Protein AF-A0A952RMG2-F1 (afdb_monomer)

Radius of gyration: 24.86 Å; Cα contacts (8 Å, |Δi|>4): 390; chains: 1; bounding box: 51×60×64 Å

Structure (mmCIF, N/CA/C/O backbone):
data_AF-A0A952RMG2-F1
#
_entry.id   AF-A0A952RMG2-F1
#
loop_
_atom_site.group_PDB
_atom_site.id
_atom_site.type_symbol
_atom_site.label_atom_id
_atom_site.label_alt_id
_atom_site.label_comp_id
_atom_site.label_asym_id
_atom_site.label_entity_id
_atom_site.label_seq_id
_atom_site.pdbx_PDB_ins_code
_atom_site.Cartn_x
_atom_site.Cartn_y
_atom_site.Cartn_z
_atom_site.occupancy
_atom_site.B_iso_or_equiv
_atom_site.auth_seq_id
_atom_site.auth_comp_id
_atom_site.auth_asym_id
_atom_site.auth_atom_id
_atom_site.pdbx_PDB_model_num
ATOM 1 N N . MET A 1 1 ? -24.115 -33.528 15.396 1.00 38.62 1 MET A N 1
ATOM 2 C CA . MET A 1 1 ? -24.031 -33.743 13.936 1.00 38.62 1 MET A CA 1
ATOM 3 C C . MET A 1 1 ? -22.598 -33.478 13.525 1.00 38.62 1 MET A C 1
ATOM 5 O O . MET A 1 1 ? -22.148 -32.348 13.625 1.00 38.62 1 MET A O 1
ATOM 9 N N . VAL A 1 2 ? -21.870 -34.544 13.205 1.00 31.61 2 VAL A N 1
ATOM 10 C CA . VAL A 1 2 ? -20.440 -34.535 12.877 1.00 31.61 2 VAL A CA 1
ATOM 11 C C . VAL A 1 2 ? -20.322 -34.326 11.370 1.00 31.61 2 VAL A C 1
ATOM 13 O O . VAL A 1 2 ? -20.846 -35.148 10.624 1.00 31.61 2 VAL A O 1
ATOM 16 N N . TYR A 1 3 ? -19.668 -33.253 10.919 1.00 33.47 3 TYR A N 1
ATOM 17 C CA . TYR A 1 3 ? -19.242 -33.137 9.523 1.00 33.47 3 TYR A CA 1
ATOM 18 C C . TYR A 1 3 ? -17.722 -33.184 9.452 1.00 33.47 3 TYR A C 1
ATOM 20 O O . TYR A 1 3 ? -17.017 -32.391 10.071 1.00 33.47 3 TYR A O 1
ATOM 28 N N . ALA A 1 4 ? -17.268 -34.212 8.743 1.00 33.72 4 ALA A N 1
ATOM 29 C CA . ALA A 1 4 ? -15.892 -34.617 8.580 1.00 33.72 4 ALA A CA 1
ATOM 30 C C . ALA A 1 4 ? -15.097 -33.613 7.737 1.00 33.72 4 ALA A C 1
ATOM 32 O O . ALA A 1 4 ? -15.548 -33.133 6.699 1.00 33.72 4 ALA A O 1
ATOM 33 N N . SER A 1 5 ? -13.884 -33.359 8.216 1.00 33.25 5 SER A N 1
ATOM 34 C CA . SER A 1 5 ? -12.805 -32.653 7.542 1.00 33.25 5 SER A CA 1
ATOM 35 C C . SER A 1 5 ? -12.274 -33.502 6.380 1.00 33.25 5 SER A C 1
ATOM 37 O O . SER A 1 5 ? -11.942 -34.671 6.578 1.00 33.25 5 SER A O 1
ATOM 39 N N . LEU A 1 6 ? -12.187 -32.934 5.175 1.00 34.34 6 LEU A N 1
ATOM 40 C CA . LEU A 1 6 ? -11.520 -33.546 4.022 1.00 34.34 6 LEU A CA 1
ATOM 41 C C . LEU A 1 6 ? -10.435 -32.596 3.513 1.00 34.34 6 LEU A C 1
ATOM 43 O O . LEU A 1 6 ? -10.676 -31.692 2.715 1.00 34.34 6 LEU A O 1
ATOM 47 N N . SER A 1 7 ? -9.225 -32.826 4.018 1.00 32.94 7 SER A N 1
ATOM 48 C CA . SER A 1 7 ? -7.974 -32.250 3.538 1.00 32.94 7 SER A CA 1
ATOM 49 C C . SER A 1 7 ? -7.588 -32.886 2.200 1.00 32.94 7 SER A C 1
ATOM 51 O O . SER A 1 7 ? -7.285 -34.076 2.146 1.00 32.94 7 SER A O 1
ATOM 53 N N . PHE A 1 8 ? -7.544 -32.100 1.125 1.00 34.47 8 PHE A N 1
ATOM 54 C CA . PHE A 1 8 ? -6.893 -32.495 -0.127 1.00 34.47 8 PHE A CA 1
ATOM 55 C C . PHE A 1 8 ? -5.436 -32.018 -0.110 1.00 34.47 8 PHE A C 1
ATOM 57 O O . PHE A 1 8 ? -5.130 -30.878 -0.451 1.00 34.47 8 PHE A O 1
ATOM 64 N N . ALA A 1 9 ? -4.532 -32.907 0.302 1.00 35.16 9 ALA A N 1
ATOM 65 C CA . ALA A 1 9 ? -3.105 -32.778 0.042 1.00 35.16 9 ALA A CA 1
ATOM 66 C C . ALA A 1 9 ? -2.813 -33.374 -1.344 1.00 35.16 9 ALA A C 1
ATOM 68 O O . ALA A 1 9 ? -2.895 -34.587 -1.537 1.00 35.16 9 ALA A O 1
ATOM 69 N N . ALA A 1 10 ? -2.495 -32.527 -2.323 1.00 36.22 10 ALA A N 1
ATOM 70 C CA . ALA A 1 10 ? -2.000 -32.976 -3.619 1.00 36.22 10 ALA A CA 1
ATOM 71 C C . ALA A 1 10 ? -0.512 -33.335 -3.490 1.00 36.22 10 ALA A C 1
ATOM 73 O O . ALA A 1 10 ? 0.363 -32.472 -3.438 1.00 36.22 10 ALA A O 1
ATOM 74 N N . LEU A 1 11 ? -0.252 -34.638 -3.403 1.00 32.69 11 LEU A N 1
ATOM 75 C CA . LEU A 1 11 ? 1.065 -35.257 -3.464 1.00 32.69 11 LEU A CA 1
ATOM 76 C C . LEU A 1 11 ? 1.594 -35.154 -4.908 1.00 32.69 11 LEU A C 1
ATOM 78 O O . LEU A 1 11 ? 1.119 -35.858 -5.798 1.00 32.69 11 LEU A O 1
ATOM 82 N N . VAL A 1 12 ? 2.569 -34.278 -5.159 1.00 37.19 12 VAL A N 1
ATOM 83 C CA . VAL A 1 12 ? 3.312 -34.262 -6.430 1.00 37.19 12 VAL A CA 1
ATOM 84 C C . VAL A 1 12 ? 4.351 -35.378 -6.377 1.00 37.19 12 VAL A C 1
ATOM 86 O O . VAL A 1 12 ? 5.365 -35.279 -5.687 1.00 37.19 12 VAL A O 1
ATOM 89 N N . VAL A 1 13 ? 4.071 -36.467 -7.089 1.00 39.59 13 VAL A N 1
ATOM 90 C CA . VAL A 1 13 ? 4.998 -37.583 -7.285 1.00 39.59 13 VAL A CA 1
ATOM 91 C C . VAL A 1 13 ? 6.086 -37.146 -8.268 1.00 39.59 13 VAL A C 1
ATOM 93 O O . VAL A 1 13 ? 5.829 -36.932 -9.450 1.00 39.59 13 VAL A O 1
ATOM 96 N N . LEU A 1 14 ? 7.314 -37.024 -7.766 1.00 37.50 14 LEU A N 1
ATOM 97 C CA . LEU A 1 14 ? 8.523 -36.869 -8.568 1.00 37.50 14 LEU A CA 1
ATOM 98 C C . LEU A 1 14 ? 8.906 -38.244 -9.146 1.00 37.50 14 LEU A C 1
ATOM 100 O O . LEU A 1 14 ?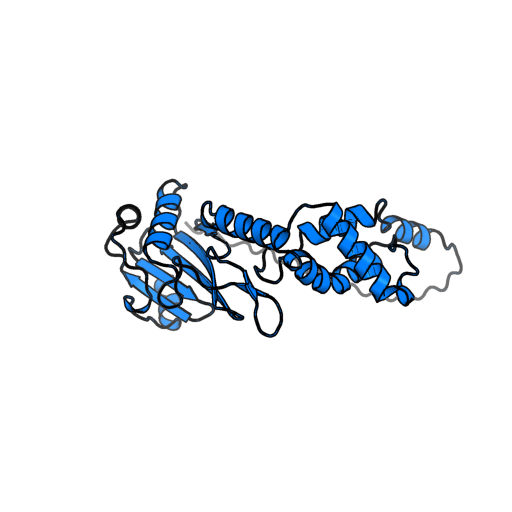 9.530 -39.060 -8.470 1.00 37.50 14 LEU A O 1
ATOM 104 N N . THR A 1 15 ? 8.539 -38.528 -10.394 1.00 43.19 15 THR A N 1
ATOM 105 C CA . THR A 1 15 ? 9.131 -39.645 -11.144 1.00 43.19 15 THR A CA 1
ATOM 106 C C . THR A 1 15 ? 10.374 -39.165 -11.883 1.00 43.19 15 THR A C 1
ATOM 108 O O . THR A 1 15 ? 10.284 -38.556 -12.947 1.00 43.19 15 THR A O 1
ATOM 111 N N . CYS A 1 16 ? 11.546 -39.474 -11.328 1.00 37.56 16 CYS A N 1
ATOM 112 C CA . CYS A 1 16 ? 12.804 -39.489 -12.067 1.00 37.56 16 CYS A CA 1
ATOM 113 C C . CYS A 1 16 ? 12.831 -40.732 -12.965 1.00 37.56 16 CYS A C 1
ATOM 115 O O . CYS A 1 16 ? 12.978 -41.846 -12.468 1.00 37.56 16 CYS A O 1
ATOM 117 N N . ALA A 1 17 ? 12.730 -40.550 -14.280 1.00 42.56 17 ALA A N 1
ATOM 118 C CA . ALA A 1 17 ? 13.085 -41.579 -15.249 1.00 42.56 17 ALA A CA 1
ATOM 119 C C . ALA A 1 17 ? 14.317 -41.113 -16.029 1.00 42.56 17 ALA A C 1
ATOM 121 O O . ALA A 1 17 ? 14.232 -40.344 -16.985 1.00 42.56 17 ALA A O 1
ATOM 122 N N . ALA A 1 18 ? 15.480 -41.582 -15.578 1.00 46.62 18 ALA A N 1
ATOM 123 C CA . ALA A 1 18 ? 16.708 -41.562 -16.350 1.00 46.62 18 ALA A CA 1
ATOM 124 C C . ALA A 1 18 ? 16.559 -42.544 -17.521 1.00 46.62 18 ALA A C 1
ATOM 126 O O . ALA A 1 18 ? 16.498 -43.756 -17.329 1.00 46.62 18 ALA A O 1
ATOM 127 N N . GLY A 1 19 ? 16.491 -42.007 -18.736 1.00 36.16 19 GLY A N 1
ATOM 128 C CA . GLY A 1 19 ? 16.504 -42.767 -19.978 1.00 36.16 19 GLY A CA 1
ATOM 129 C C . GLY A 1 19 ? 17.516 -42.165 -20.939 1.00 36.16 19 GLY A C 1
ATOM 130 O O . GLY A 1 19 ? 17.174 -41.313 -21.752 1.00 36.16 19 GLY A O 1
ATOM 131 N N . CYS A 1 20 ? 18.770 -42.611 -20.852 1.00 43.06 20 CYS A N 1
ATOM 132 C CA . CYS A 1 20 ? 19.758 -42.394 -21.902 1.00 43.06 20 CYS A CA 1
ATOM 133 C C . CYS A 1 20 ? 19.286 -43.086 -23.188 1.00 43.06 20 CYS A C 1
ATOM 135 O O . CYS A 1 20 ? 19.360 -44.309 -23.304 1.00 43.06 20 CYS A O 1
ATOM 137 N N . ARG A 1 21 ? 18.858 -42.310 -24.186 1.00 38.97 21 ARG A N 1
ATOM 138 C CA . ARG A 1 21 ? 18.838 -42.755 -25.583 1.00 38.97 21 ARG A CA 1
ATOM 139 C C . ARG A 1 21 ? 19.455 -41.679 -26.465 1.00 38.97 21 ARG A C 1
ATOM 141 O O . ARG A 1 21 ? 18.839 -40.671 -26.785 1.00 38.97 21 ARG A O 1
ATOM 148 N N . SER A 1 22 ? 20.709 -41.932 -26.833 1.00 45.31 22 SER A N 1
ATOM 149 C CA . SER A 1 22 ? 21.403 -41.270 -27.931 1.00 45.31 22 SER A CA 1
ATOM 150 C C . SER A 1 22 ? 20.655 -41.584 -29.227 1.00 45.31 22 SER A C 1
ATOM 152 O O . SER A 1 22 ? 20.731 -42.694 -29.749 1.00 45.31 22 SER A O 1
ATOM 154 N N . GLY A 1 23 ? 19.879 -40.613 -29.698 1.00 39.50 23 GLY A N 1
ATOM 155 C CA . GLY A 1 23 ? 19.217 -40.623 -30.992 1.00 39.50 23 GLY A CA 1
ATOM 156 C C . GLY A 1 23 ? 19.397 -39.254 -31.627 1.00 39.50 23 GLY A C 1
ATOM 157 O O . GLY A 1 23 ? 18.683 -38.315 -31.294 1.00 39.50 23 GLY A O 1
ATOM 158 N N . LYS A 1 24 ? 20.379 -39.133 -32.524 1.00 50.19 24 LYS A N 1
ATOM 159 C CA . LYS A 1 24 ? 20.483 -38.021 -33.473 1.00 50.19 24 LYS A CA 1
ATOM 160 C C . LYS A 1 24 ? 19.226 -38.036 -34.344 1.00 50.19 24 LYS A C 1
ATOM 162 O O . LYS A 1 24 ? 19.203 -38.782 -35.310 1.00 50.19 24 LYS A O 1
ATOM 167 N N . ASN A 1 25 ? 18.202 -37.268 -33.986 1.00 42.31 25 ASN A N 1
ATOM 168 C CA . ASN A 1 25 ? 17.082 -36.921 -34.857 1.00 42.31 25 ASN A CA 1
ATOM 169 C C . ASN A 1 25 ? 16.424 -35.629 -34.352 1.00 42.31 25 ASN A C 1
ATOM 171 O O . ASN A 1 25 ? 15.938 -35.580 -33.230 1.00 42.31 25 ASN A O 1
ATOM 175 N N . GLY A 1 26 ? 16.392 -34.614 -35.217 1.00 44.28 26 GLY A N 1
ATOM 176 C CA . GLY A 1 26 ? 15.300 -33.639 -35.274 1.00 44.28 26 GLY A CA 1
ATOM 177 C C . GLY A 1 26 ? 15.271 -32.543 -34.213 1.00 44.28 26 GLY A C 1
ATOM 178 O O . GLY A 1 26 ? 14.497 -32.598 -33.267 1.00 44.28 26 GLY A O 1
ATOM 179 N N . SER A 1 27 ? 16.019 -31.472 -34.462 1.00 49.78 27 SER A N 1
ATOM 180 C CA . SER A 1 27 ? 15.963 -30.159 -33.810 1.00 49.78 27 SER A CA 1
ATOM 181 C C . SER A 1 27 ? 14.651 -29.381 -34.061 1.00 49.78 27 SER A C 1
ATOM 183 O O . SER A 1 27 ? 14.702 -28.191 -34.356 1.00 49.78 27 SER A O 1
ATOM 185 N N . ALA A 1 28 ? 13.487 -30.035 -34.009 1.00 52.12 28 ALA A N 1
ATOM 186 C CA . ALA A 1 28 ? 12.188 -29.406 -34.282 1.00 52.12 28 ALA A CA 1
ATOM 187 C C . ALA A 1 28 ? 11.359 -29.181 -33.005 1.00 52.12 28 ALA A C 1
ATOM 189 O O . ALA A 1 28 ? 10.794 -28.106 -32.835 1.00 52.12 28 ALA A O 1
ATOM 190 N N . ASP A 1 29 ? 11.357 -30.128 -32.059 1.00 46.56 29 ASP A N 1
ATOM 191 C CA . ASP A 1 29 ? 10.544 -30.009 -30.835 1.00 46.56 29 ASP A CA 1
ATOM 192 C C . ASP A 1 29 ? 11.115 -29.012 -29.817 1.00 46.56 29 ASP A C 1
ATOM 194 O O . ASP A 1 29 ? 10.356 -28.314 -29.144 1.00 46.56 29 ASP A O 1
ATOM 198 N N . ALA A 1 30 ? 12.445 -28.880 -29.741 1.00 52.41 30 ALA A N 1
ATOM 199 C CA . ALA A 1 30 ? 13.103 -27.856 -28.920 1.00 52.41 30 ALA A CA 1
ATOM 200 C C . ALA A 1 30 ? 12.933 -26.440 -29.504 1.00 52.41 30 ALA A C 1
ATOM 202 O O . ALA A 1 30 ? 12.842 -25.472 -28.754 1.00 52.41 30 ALA A O 1
ATOM 203 N N . ASP A 1 31 ? 12.850 -26.319 -30.834 1.00 47.44 31 ASP A N 1
ATOM 204 C CA . ASP A 1 31 ? 12.636 -25.038 -31.524 1.00 47.44 31 ASP A CA 1
ATOM 205 C C . ASP A 1 31 ? 11.157 -24.606 -31.444 1.00 47.44 31 ASP A C 1
ATOM 207 O O . ASP A 1 31 ? 10.848 -23.425 -31.299 1.00 47.44 31 ASP A O 1
ATOM 211 N N . ALA A 1 32 ? 10.224 -25.567 -31.436 1.00 52.47 32 ALA A N 1
ATOM 212 C CA . ALA A 1 32 ? 8.797 -25.315 -31.227 1.00 52.47 32 ALA A CA 1
ATOM 213 C C . ALA A 1 32 ? 8.462 -24.908 -29.779 1.00 52.47 32 ALA A C 1
ATOM 215 O O . ALA A 1 32 ? 7.635 -24.021 -29.573 1.00 52.47 32 ALA A O 1
ATOM 216 N N . THR A 1 33 ? 9.124 -25.498 -28.775 1.00 52.19 33 THR A N 1
ATOM 217 C CA . THR A 1 33 ? 8.979 -25.066 -27.369 1.00 52.19 33 THR A CA 1
ATOM 218 C C . THR A 1 33 ? 9.678 -23.735 -27.093 1.00 52.19 33 THR A C 1
ATOM 220 O O . THR A 1 33 ? 9.126 -22.918 -26.364 1.00 52.19 33 THR A O 1
ATOM 223 N N . ALA A 1 34 ? 10.826 -23.457 -27.722 1.00 53.09 34 ALA A N 1
ATOM 224 C CA . ALA A 1 34 ? 11.491 -22.157 -27.609 1.00 53.09 34 ALA A CA 1
ATOM 225 C C . ALA A 1 34 ? 10.636 -21.001 -28.165 1.00 53.09 34 ALA A C 1
ATOM 227 O O . ALA A 1 34 ? 10.616 -19.925 -27.572 1.00 53.09 34 ALA A O 1
ATOM 228 N N . ARG A 1 35 ? 9.879 -21.232 -29.249 1.00 55.25 35 ARG A N 1
ATOM 229 C CA . ARG A 1 35 ? 8.926 -20.250 -29.804 1.00 55.25 35 ARG A CA 1
ATOM 230 C C . ARG A 1 35 ? 7.655 -20.078 -28.971 1.00 55.25 35 ARG A C 1
ATOM 232 O O . ARG A 1 35 ? 7.038 -19.021 -29.029 1.00 55.25 35 ARG A O 1
ATOM 239 N N . ALA A 1 36 ? 7.255 -21.087 -28.193 1.00 60.84 36 ALA A N 1
ATOM 240 C CA . ALA A 1 36 ? 6.072 -21.001 -27.331 1.00 60.84 36 ALA A CA 1
ATOM 241 C C . ALA A 1 36 ? 6.257 -20.027 -26.149 1.00 60.84 36 ALA A C 1
ATOM 243 O O . ALA A 1 36 ? 5.271 -19.507 -25.629 1.00 60.84 36 ALA A O 1
ATOM 244 N N . ASP A 1 37 ? 7.507 -19.746 -25.767 1.00 79.62 37 ASP A N 1
ATOM 245 C CA . ASP A 1 37 ? 7.867 -18.821 -24.686 1.00 79.62 37 ASP A CA 1
ATOM 246 C C . ASP A 1 37 ? 8.307 -17.428 -25.189 1.00 79.62 37 ASP A C 1
ATOM 248 O O . ASP A 1 37 ? 8.810 -16.608 -24.408 1.00 79.62 37 ASP A O 1
ATOM 252 N N . GLU A 1 38 ? 8.125 -17.132 -26.482 1.00 86.56 38 GLU A N 1
ATOM 253 C CA . GLU A 1 38 ? 8.382 -15.801 -27.033 1.00 86.56 38 GLU A CA 1
ATOM 254 C C . GLU A 1 38 ? 7.225 -14.841 -26.757 1.00 86.56 38 GLU A C 1
ATOM 256 O O . GLU A 1 38 ? 6.048 -15.115 -26.995 1.00 86.56 38 GLU A O 1
ATOM 261 N N . VAL A 1 39 ? 7.580 -13.659 -26.270 1.00 90.88 39 VAL A N 1
ATOM 262 C CA . VAL A 1 39 ? 6.642 -12.576 -26.015 1.00 90.88 39 VAL A CA 1
ATOM 263 C C . VAL A 1 39 ? 6.546 -11.707 -27.266 1.00 90.88 39 VAL A C 1
ATOM 265 O O . VAL A 1 39 ? 7.528 -11.089 -27.673 1.00 90.88 39 VAL A O 1
ATOM 268 N N . ALA A 1 40 ? 5.347 -11.630 -27.849 1.00 90.06 40 ALA A N 1
ATOM 269 C CA . ALA A 1 40 ? 5.094 -10.879 -29.083 1.00 90.06 40 ALA A CA 1
ATOM 270 C C . ALA A 1 40 ? 5.381 -9.370 -28.954 1.00 90.06 40 ALA A C 1
ATOM 272 O O . ALA A 1 40 ? 5.889 -8.759 -29.890 1.00 90.06 40 ALA A O 1
ATOM 273 N N . ASP A 1 41 ? 5.085 -8.780 -27.791 1.00 94.56 41 ASP A N 1
ATOM 274 C CA . ASP A 1 41 ? 5.447 -7.399 -27.454 1.00 94.56 41 ASP A CA 1
ATOM 275 C C . ASP A 1 41 ? 6.212 -7.359 -26.118 1.00 94.56 41 ASP A C 1
ATOM 277 O O . ASP A 1 41 ? 5.610 -7.240 -25.041 1.00 94.56 41 ASP A O 1
ATOM 281 N N . PRO A 1 42 ? 7.553 -7.466 -26.168 1.00 93.56 42 PRO A N 1
ATOM 282 C CA . PRO A 1 42 ? 8.400 -7.425 -24.982 1.00 93.56 42 PRO A CA 1
ATOM 283 C C . PRO A 1 42 ? 8.224 -6.150 -24.155 1.00 93.56 42 PRO A C 1
ATOM 285 O O . PRO A 1 42 ? 8.317 -6.182 -22.928 1.00 93.56 42 PRO A O 1
ATOM 288 N N . ARG A 1 43 ? 7.955 -5.012 -24.804 1.00 94.12 43 ARG A N 1
ATOM 289 C CA . ARG A 1 43 ? 7.844 -3.723 -24.118 1.00 94.12 43 ARG A CA 1
ATOM 290 C C . ARG A 1 43 ? 6.520 -3.624 -23.374 1.00 94.12 43 ARG A C 1
ATOM 292 O O . ARG A 1 43 ? 6.528 -3.277 -22.194 1.00 94.12 43 ARG A O 1
ATOM 299 N N . ALA A 1 44 ? 5.404 -3.980 -24.011 1.00 95.06 44 ALA A N 1
ATOM 300 C CA . ALA A 1 44 ? 4.110 -4.043 -23.333 1.00 95.06 44 ALA A CA 1
ATOM 301 C C . ALA A 1 44 ? 4.128 -5.036 -22.160 1.00 95.06 44 ALA A C 1
ATOM 303 O O . ALA A 1 44 ? 3.598 -4.725 -21.092 1.00 95.06 44 ALA A O 1
ATOM 304 N N . TYR A 1 45 ? 4.805 -6.179 -22.316 1.00 94.69 45 TYR A N 1
ATOM 305 C CA . TYR A 1 45 ? 4.986 -7.148 -21.234 1.00 94.69 45 TYR A CA 1
ATOM 306 C C . TYR A 1 45 ? 5.725 -6.546 -20.032 1.00 94.69 45 TYR A C 1
ATOM 308 O O . TYR A 1 45 ? 5.262 -6.664 -18.898 1.00 94.69 45 TYR A O 1
ATOM 316 N N . VAL A 1 46 ? 6.832 -5.833 -20.267 1.00 93.44 46 VAL A N 1
ATOM 317 C CA . VAL A 1 46 ? 7.582 -5.166 -19.191 1.00 93.44 46 VAL A CA 1
ATOM 318 C C . VAL A 1 46 ? 6.760 -4.059 -18.525 1.00 93.44 46 VAL A C 1
ATOM 320 O O . VAL A 1 46 ? 6.767 -3.962 -17.297 1.00 93.44 46 VAL A O 1
ATOM 323 N N . ARG A 1 47 ? 6.012 -3.254 -19.295 1.00 93.75 47 ARG A N 1
ATOM 324 C CA . ARG A 1 47 ? 5.116 -2.224 -18.736 1.00 93.75 47 ARG A CA 1
ATOM 325 C C . ARG A 1 47 ? 4.080 -2.846 -17.799 1.00 93.75 47 ARG A C 1
ATOM 327 O O . ARG A 1 47 ? 3.963 -2.421 -16.652 1.00 93.75 47 ARG A O 1
ATOM 334 N N . ALA A 1 48 ? 3.386 -3.889 -18.257 1.00 93.38 48 ALA A N 1
ATOM 335 C CA . ALA A 1 48 ? 2.403 -4.605 -17.449 1.00 93.38 48 ALA A CA 1
ATOM 336 C C . ALA A 1 48 ? 3.033 -5.192 -16.176 1.00 93.38 48 ALA A C 1
ATOM 338 O O . ALA A 1 48 ? 2.460 -5.087 -15.090 1.00 93.38 48 ALA A O 1
ATOM 339 N N . ALA A 1 49 ? 4.243 -5.745 -16.285 1.00 91.69 49 ALA A N 1
ATOM 340 C CA . ALA A 1 49 ? 4.962 -6.292 -15.144 1.00 91.69 49 ALA A CA 1
ATOM 341 C C . ALA A 1 49 ? 5.332 -5.224 -14.100 1.00 91.69 49 ALA A C 1
ATOM 343 O O . ALA A 1 49 ? 5.236 -5.496 -12.903 1.00 91.69 49 ALA A O 1
ATOM 344 N N . TYR A 1 50 ? 5.713 -4.009 -14.512 1.00 89.81 50 TYR A N 1
ATOM 345 C CA . TYR A 1 50 ? 5.953 -2.916 -13.564 1.00 89.81 50 TYR A CA 1
ATOM 346 C C . TYR A 1 50 ? 4.685 -2.492 -12.833 1.00 89.81 50 TYR A C 1
ATOM 348 O O . TYR A 1 50 ? 4.734 -2.314 -11.618 1.00 89.81 50 TYR A O 1
ATOM 356 N N . LEU A 1 51 ? 3.553 -2.395 -13.533 1.00 90.50 51 LEU A N 1
ATOM 357 C CA . LEU A 1 51 ? 2.279 -2.017 -12.917 1.00 90.50 51 LEU A CA 1
ATOM 358 C C . LEU A 1 51 ? 1.782 -3.046 -11.904 1.00 90.50 51 LEU A C 1
ATOM 360 O O . LEU A 1 51 ? 1.156 -2.669 -10.920 1.00 90.50 51 LEU A O 1
ATOM 364 N N . GLN A 1 52 ? 2.099 -4.325 -12.097 1.00 90.06 52 GLN A N 1
ATOM 365 C CA . GLN A 1 52 ? 1.765 -5.392 -11.152 1.00 90.06 52 GLN A CA 1
ATOM 366 C C . GLN A 1 52 ? 2.783 -5.535 -10.016 1.00 90.06 52 GLN A C 1
ATOM 368 O O . GLN A 1 52 ? 2.528 -6.237 -9.035 1.00 90.06 52 GLN A O 1
ATOM 373 N N . HIS A 1 53 ? 3.949 -4.901 -10.129 1.00 85.94 53 HIS A N 1
ATOM 374 C CA . HIS A 1 53 ? 4.994 -5.066 -9.139 1.00 85.94 53 HIS A CA 1
ATOM 375 C C . HIS A 1 53 ? 4.674 -4.282 -7.861 1.00 85.94 53 HIS A C 1
ATOM 377 O O . HIS A 1 53 ? 4.376 -3.091 -7.939 1.00 85.94 53 HIS A O 1
ATOM 383 N N . PRO A 1 54 ? 4.819 -4.875 -6.665 1.00 85.75 54 PRO A N 1
ATOM 384 C CA . PRO A 1 54 ? 4.691 -4.132 -5.421 1.00 85.75 54 PRO A CA 1
ATOM 385 C C . PRO A 1 54 ? 5.619 -2.913 -5.384 1.00 85.75 54 PRO A C 1
ATOM 387 O O . PRO A 1 54 ? 6.836 -3.047 -5.553 1.00 85.75 54 PRO A O 1
ATOM 390 N N . ALA A 1 55 ? 5.068 -1.726 -5.132 1.00 82.31 55 ALA A N 1
ATOM 391 C CA . ALA A 1 55 ? 5.870 -0.530 -4.935 1.00 82.31 55 ALA A CA 1
ATOM 392 C C . ALA A 1 55 ? 6.804 -0.767 -3.733 1.00 82.31 55 ALA A C 1
ATOM 394 O O . ALA A 1 55 ? 6.316 -1.102 -2.646 1.00 82.31 55 ALA A O 1
ATOM 395 N N . PRO A 1 56 ? 8.135 -0.607 -3.865 1.00 75.06 56 PRO A N 1
ATOM 396 C CA . PRO A 1 56 ? 9.063 -0.987 -2.803 1.00 75.06 56 PRO A CA 1
ATOM 397 C C . PRO A 1 56 ? 8.852 -0.261 -1.488 1.00 75.06 56 PRO A C 1
ATOM 399 O O . PRO A 1 56 ? 9.282 -0.796 -0.475 1.00 75.06 56 PRO A O 1
ATOM 402 N N . TRP A 1 57 ? 8.187 0.899 -1.490 1.00 76.38 57 TRP A N 1
ATOM 403 C CA . TRP A 1 57 ? 7.816 1.707 -0.323 1.00 76.38 57 TRP A CA 1
ATOM 404 C C . TRP A 1 57 ? 6.443 1.356 0.287 1.00 76.38 57 TRP A C 1
ATOM 406 O O . TRP A 1 57 ? 6.168 1.758 1.413 1.00 76.38 57 TRP A O 1
ATOM 416 N N . ALA A 1 58 ? 5.636 0.524 -0.376 1.00 77.19 58 ALA A N 1
ATOM 417 C CA . ALA A 1 58 ? 4.292 0.158 0.075 1.00 77.19 58 ALA A CA 1
ATOM 418 C C . ALA A 1 58 ? 4.017 -1.346 0.175 1.00 77.19 58 ALA A C 1
ATOM 420 O O . ALA A 1 58 ? 3.100 -1.751 0.880 1.00 77.19 58 ALA A O 1
ATOM 421 N N . GLY A 1 59 ? 4.777 -2.182 -0.535 1.00 79.50 59 GLY A N 1
ATOM 422 C CA . GLY A 1 59 ? 4.520 -3.623 -0.594 1.00 79.50 59 GLY A CA 1
ATOM 423 C C . GLY A 1 59 ? 3.249 -4.007 -1.365 1.00 79.50 59 GLY A C 1
ATOM 424 O O . GLY A 1 59 ? 2.859 -5.168 -1.327 1.00 79.50 59 GLY A O 1
ATOM 425 N N . THR A 1 60 ? 2.634 -3.072 -2.097 1.00 85.38 60 THR A N 1
ATOM 426 C CA . THR A 1 60 ? 1.472 -3.307 -2.971 1.00 85.38 60 THR A CA 1
ATOM 427 C C . THR A 1 60 ? 1.611 -2.538 -4.285 1.00 85.38 60 THR A C 1
ATOM 429 O O . THR A 1 60 ? 2.324 -1.535 -4.350 1.00 85.38 60 THR A O 1
ATOM 432 N N . ALA A 1 61 ? 0.965 -3.041 -5.334 1.00 89.50 61 ALA A N 1
ATOM 433 C CA . ALA A 1 61 ? 0.977 -2.483 -6.683 1.00 89.50 61 ALA A CA 1
ATOM 434 C C . ALA A 1 61 ? 0.019 -1.290 -6.862 1.00 89.50 61 ALA A C 1
ATOM 436 O O . ALA A 1 61 ? 0.154 -0.539 -7.823 1.00 89.50 61 ALA A O 1
ATOM 437 N N . ASP A 1 62 ? -0.898 -1.079 -5.909 1.00 89.44 62 ASP A N 1
ATOM 438 C CA . ASP A 1 62 ? -1.957 -0.054 -5.948 1.00 89.44 62 ASP A CA 1
ATOM 439 C C . ASP A 1 62 ? -1.437 1.391 -6.113 1.00 89.44 62 ASP A C 1
ATOM 441 O O . ASP A 1 62 ? -2.215 2.304 -6.374 1.00 89.44 62 ASP A O 1
ATOM 445 N N . TYR A 1 63 ? -0.130 1.611 -5.958 1.00 90.38 63 TYR A N 1
ATOM 446 C CA . TYR A 1 63 ? 0.494 2.930 -6.024 1.00 90.38 63 TYR A CA 1
ATOM 447 C C . TYR A 1 63 ? 1.422 3.148 -7.219 1.00 90.38 63 TYR A C 1
ATOM 449 O O . TYR A 1 63 ? 2.191 4.114 -7.252 1.00 90.38 63 TYR A O 1
ATOM 457 N N . ASN A 1 64 ? 1.396 2.235 -8.183 1.00 90.12 64 ASN A N 1
ATOM 45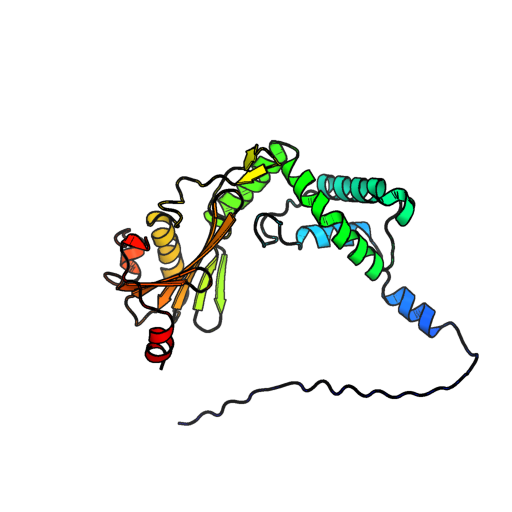8 C CA . ASN A 1 64 ? 2.141 2.400 -9.417 1.00 90.12 64 ASN A CA 1
ATOM 459 C C . ASN A 1 64 ? 1.479 3.453 -10.308 1.00 90.12 64 ASN A C 1
ATOM 461 O O . ASN A 1 64 ? 0.257 3.498 -10.431 1.00 90.12 64 ASN A O 1
ATOM 465 N N . LEU A 1 65 ? 2.294 4.304 -10.936 1.00 91.06 65 LEU A N 1
ATOM 466 C CA . LEU A 1 65 ? 1.791 5.262 -11.915 1.00 91.06 65 LEU A CA 1
ATOM 467 C C . LEU A 1 65 ? 1.657 4.563 -13.267 1.00 91.06 65 LEU A C 1
ATOM 469 O O . LEU A 1 65 ? 2.659 4.166 -13.863 1.00 91.06 65 LEU A O 1
ATOM 473 N N . ASP A 1 66 ? 0.424 4.467 -13.760 1.00 91.50 66 ASP A N 1
ATOM 474 C CA . ASP A 1 66 ? 0.144 4.068 -15.138 1.00 91.50 66 ASP A CA 1
ATOM 475 C C . ASP A 1 66 ? 0.443 5.232 -16.091 1.00 91.50 66 ASP A C 1
ATOM 477 O O . ASP A 1 66 ? -0.419 6.023 -16.472 1.00 91.50 66 ASP A O 1
ATOM 481 N N . ASP A 1 67 ? 1.731 5.412 -16.371 1.00 9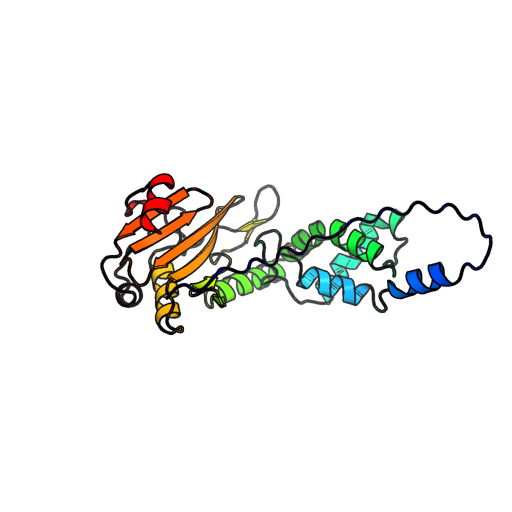1.44 67 ASP A N 1
ATOM 482 C CA . ASP A 1 67 ? 2.253 6.440 -17.260 1.00 91.44 67 ASP A CA 1
ATOM 483 C C . ASP A 1 67 ? 3.214 5.785 -18.249 1.00 91.44 67 ASP A C 1
ATOM 485 O O . ASP A 1 67 ? 4.359 5.463 -17.929 1.00 91.44 67 ASP A O 1
ATOM 489 N N . THR A 1 68 ? 2.726 5.563 -19.468 1.00 92.88 68 THR A N 1
ATOM 490 C CA . THR A 1 68 ? 3.480 4.847 -20.503 1.00 92.88 68 THR A CA 1
ATOM 491 C C . THR A 1 68 ? 4.822 5.517 -20.805 1.00 92.88 68 THR A C 1
ATOM 493 O O . THR A 1 68 ? 5.813 4.813 -20.989 1.00 92.88 68 THR A O 1
ATOM 496 N N . ALA A 1 69 ? 4.885 6.853 -20.794 1.00 92.19 69 ALA A N 1
ATOM 497 C CA . ALA A 1 69 ? 6.117 7.583 -21.075 1.00 92.19 69 ALA A CA 1
ATOM 498 C C . ALA A 1 69 ? 7.156 7.386 -19.961 1.00 92.19 69 ALA A C 1
ATOM 500 O O . ALA A 1 69 ? 8.325 7.135 -20.246 1.00 92.19 69 ALA A O 1
ATOM 501 N N . LEU A 1 70 ? 6.723 7.425 -18.695 1.00 90.62 70 LEU A N 1
ATOM 502 C CA . LEU A 1 70 ? 7.576 7.094 -17.549 1.00 90.62 70 LEU A CA 1
ATOM 503 C C . LEU A 1 70 ? 8.097 5.654 -17.631 1.00 90.62 70 LEU A C 1
ATOM 505 O O . LEU A 1 70 ? 9.285 5.411 -17.426 1.00 90.62 70 LEU A O 1
ATOM 509 N N . LEU A 1 71 ? 7.213 4.689 -17.896 1.00 92.06 71 LEU A N 1
ATOM 510 C CA . LEU A 1 71 ? 7.605 3.281 -17.964 1.00 92.06 71 LEU A CA 1
ATOM 511 C C . LEU A 1 71 ? 8.610 3.046 -19.096 1.00 92.06 71 LEU A C 1
ATOM 513 O O . LEU A 1 71 ? 9.584 2.323 -18.898 1.00 92.06 71 LEU A O 1
ATOM 517 N N . ASP A 1 72 ? 8.418 3.690 -20.245 1.00 93.31 72 ASP A N 1
ATOM 518 C CA . ASP A 1 72 ? 9.349 3.614 -21.369 1.00 93.31 72 ASP A CA 1
ATOM 519 C C . ASP A 1 72 ? 10.712 4.228 -21.062 1.00 93.31 72 ASP A C 1
ATOM 521 O O . ASP A 1 72 ? 11.726 3.601 -21.365 1.00 93.31 72 ASP A O 1
ATOM 525 N N . GLU A 1 73 ? 10.745 5.386 -20.399 1.00 91.62 73 GLU A N 1
ATOM 526 C CA . GLU A 1 73 ? 11.983 6.019 -19.933 1.00 91.62 73 GLU A CA 1
ATOM 527 C C . GLU A 1 73 ? 12.782 5.065 -19.030 1.00 91.62 73 GLU A C 1
ATOM 529 O O . GLU A 1 73 ? 13.992 4.902 -19.190 1.00 91.62 73 GLU A O 1
ATOM 534 N N . ILE A 1 74 ? 12.103 4.368 -18.114 1.00 90.50 74 ILE A N 1
ATOM 535 C CA . ILE A 1 74 ? 12.729 3.396 -17.205 1.00 90.50 74 ILE A CA 1
ATOM 536 C C . ILE A 1 74 ? 13.270 2.187 -17.971 1.00 90.50 74 ILE A C 1
ATOM 538 O O . ILE A 1 74 ? 14.364 1.702 -17.668 1.00 90.50 74 ILE A O 1
ATOM 542 N N . ILE A 1 75 ? 12.510 1.680 -18.945 1.00 92.12 75 ILE A N 1
ATOM 543 C CA . ILE A 1 75 ? 12.930 0.565 -19.802 1.00 92.12 75 ILE A CA 1
ATOM 544 C C . ILE A 1 75 ? 14.193 0.951 -20.573 1.00 92.12 75 ILE A C 1
ATOM 546 O O . ILE A 1 75 ? 15.176 0.205 -20.554 1.00 92.12 75 ILE A O 1
ATOM 550 N N . ASP A 1 76 ? 14.195 2.127 -21.195 1.00 91.62 76 ASP A N 1
ATOM 551 C CA . ASP A 1 76 ? 15.326 2.635 -21.969 1.00 91.62 76 ASP A CA 1
ATOM 552 C C . ASP A 1 76 ? 16.557 2.844 -21.087 1.00 91.62 76 ASP A C 1
ATOM 554 O O . ASP A 1 76 ? 17.667 2.434 -21.445 1.00 91.62 76 ASP A O 1
ATOM 558 N N . GLU A 1 77 ? 16.367 3.387 -19.886 1.00 89.31 77 GLU A N 1
ATOM 559 C CA . GLU A 1 77 ? 17.447 3.601 -18.930 1.00 89.31 77 GLU A CA 1
ATOM 560 C C . GLU A 1 77 ? 18.058 2.289 -18.424 1.00 89.31 77 GLU A C 1
ATOM 562 O O . GLU A 1 77 ? 19.286 2.150 -18.326 1.00 89.31 77 GLU A O 1
ATOM 567 N N . ALA A 1 78 ? 17.220 1.290 -18.143 1.00 89.50 78 ALA A N 1
ATOM 568 C CA . ALA A 1 78 ? 17.665 -0.039 -17.742 1.00 89.50 78 ALA A CA 1
ATOM 569 C C . ALA A 1 78 ? 18.444 -0.738 -18.866 1.00 89.50 78 ALA A C 1
ATOM 571 O O . ALA A 1 78 ? 19.519 -1.301 -18.621 1.00 89.50 78 ALA A O 1
ATOM 572 N N . MET A 1 79 ? 17.962 -0.646 -20.111 1.00 90.38 79 MET A N 1
ATOM 573 C CA . MET A 1 79 ? 18.678 -1.156 -21.283 1.00 90.38 79 MET A CA 1
ATOM 574 C C . MET A 1 79 ? 20.021 -0.446 -21.481 1.00 90.38 79 MET A C 1
ATOM 576 O O . MET A 1 79 ? 21.029 -1.107 -21.741 1.00 90.38 79 MET A O 1
ATOM 580 N N . ARG A 1 80 ? 20.069 0.881 -21.308 1.00 88.44 80 ARG A N 1
ATOM 581 C CA . ARG A 1 80 ? 21.291 1.691 -21.424 1.00 88.44 80 ARG A CA 1
ATOM 582 C C . ARG A 1 80 ? 22.329 1.304 -20.374 1.00 88.44 80 ARG A C 1
ATOM 584 O O . ARG A 1 80 ? 23.483 1.043 -20.718 1.00 88.44 80 ARG A O 1
ATOM 591 N N . THR A 1 81 ? 21.913 1.179 -19.117 1.00 85.94 81 THR A N 1
ATOM 592 C CA . THR A 1 81 ? 22.783 0.770 -18.001 1.00 85.94 81 THR A CA 1
ATOM 593 C C . THR A 1 81 ? 23.365 -0.631 -18.219 1.00 85.94 81 THR A C 1
ATOM 595 O O . THR A 1 81 ? 24.502 -0.920 -17.843 1.00 85.94 81 THR A O 1
ATOM 598 N N . ARG A 1 82 ? 22.608 -1.513 -18.880 1.00 84.31 82 ARG A N 1
ATOM 599 C CA . ARG A 1 82 ? 22.981 -2.907 -19.156 1.00 84.31 82 ARG A CA 1
ATOM 600 C C . ARG A 1 82 ? 23.292 -3.157 -20.633 1.00 84.31 82 ARG A C 1
ATOM 602 O O . ARG A 1 82 ? 23.168 -4.288 -21.104 1.00 84.31 82 ARG A O 1
ATOM 609 N N . ARG A 1 83 ? 23.767 -2.141 -21.365 1.00 82.56 83 ARG A N 1
ATOM 610 C CA . ARG A 1 83 ? 23.999 -2.213 -22.822 1.00 82.56 83 ARG A CA 1
ATOM 611 C C . ARG A 1 83 ? 24.845 -3.414 -23.255 1.00 82.56 83 ARG A C 1
ATOM 613 O O . ARG A 1 83 ? 24.597 -3.981 -24.313 1.00 82.56 83 ARG A O 1
ATOM 620 N N . ARG A 1 84 ? 25.823 -3.827 -22.438 1.00 84.06 84 ARG A N 1
ATOM 621 C CA . ARG A 1 84 ? 26.676 -5.001 -22.713 1.00 84.06 84 ARG A CA 1
ATOM 622 C C . ARG A 1 84 ? 25.900 -6.323 -22.753 1.00 84.06 84 ARG A C 1
ATOM 624 O O . ARG A 1 84 ? 26.300 -7.217 -23.483 1.00 84.06 84 ARG A O 1
ATOM 631 N N . GLN A 1 85 ? 24.823 -6.437 -21.979 1.00 82.81 85 GLN A N 1
ATOM 632 C CA . GLN A 1 85 ? 24.027 -7.657 -21.853 1.00 82.81 85 GLN A CA 1
ATOM 633 C C . GLN A 1 85 ? 22.939 -7.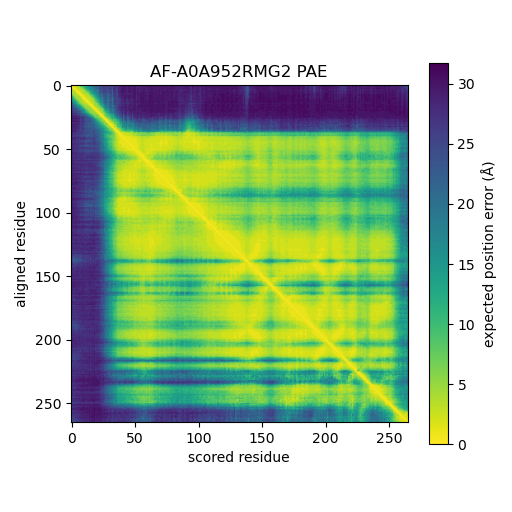734 -22.929 1.00 82.81 85 GLN A C 1
ATOM 635 O O . GLN A 1 85 ? 22.780 -8.773 -23.554 1.00 82.81 85 GLN A O 1
ATOM 640 N N . TRP A 1 86 ? 22.245 -6.621 -23.189 1.00 80.88 86 TRP A N 1
ATOM 641 C CA . TRP A 1 86 ? 21.036 -6.607 -24.029 1.00 80.88 86 TRP A CA 1
ATOM 642 C C . TRP A 1 86 ? 21.220 -5.948 -25.401 1.00 80.88 86 TRP A C 1
ATOM 644 O O . TRP A 1 86 ? 20.290 -5.888 -26.192 1.00 80.88 86 TRP A O 1
ATOM 654 N N . LYS A 1 87 ? 22.412 -5.412 -25.698 1.00 83.19 87 LYS A N 1
ATOM 655 C CA . LYS A 1 87 ? 22.774 -4.809 -26.998 1.00 83.19 87 LYS A CA 1
ATOM 656 C C . LYS A 1 87 ? 21.820 -3.711 -27.511 1.00 83.19 87 LYS A C 1
ATOM 658 O O . LYS A 1 87 ? 21.896 -3.344 -28.677 1.00 83.19 87 LYS A O 1
ATOM 663 N N . GLY A 1 88 ? 21.001 -3.123 -26.636 1.00 81.19 88 GLY A N 1
ATOM 664 C CA . GLY A 1 88 ? 20.063 -2.046 -26.976 1.00 81.19 88 GLY A CA 1
ATOM 665 C C . GLY A 1 88 ? 18.668 -2.510 -27.406 1.00 81.19 88 GLY A C 1
ATOM 666 O O . GLY A 1 88 ? 17.872 -1.673 -27.815 1.00 81.19 88 GLY A O 1
ATOM 667 N N . THR A 1 89 ? 18.359 -3.802 -27.296 1.00 86.75 89 THR A N 1
ATOM 668 C CA . THR A 1 89 ? 17.039 -4.365 -27.612 1.00 86.75 89 THR A CA 1
ATOM 669 C C . THR A 1 89 ? 16.535 -5.218 -26.455 1.00 86.75 89 THR A C 1
ATOM 671 O O . THR A 1 89 ? 17.316 -5.941 -25.837 1.00 86.75 89 THR A O 1
ATOM 674 N N . LEU A 1 90 ? 15.232 -5.162 -26.168 1.00 90.31 90 LEU A N 1
ATOM 675 C CA . LEU A 1 90 ? 14.626 -6.081 -25.207 1.00 90.31 90 LEU A CA 1
ATOM 676 C C . LEU A 1 90 ? 14.686 -7.519 -25.747 1.00 90.31 90 LEU A C 1
ATOM 678 O O . LEU A 1 90 ? 14.458 -7.719 -26.942 1.00 90.31 90 LEU A O 1
ATOM 682 N N . PRO A 1 91 ? 14.979 -8.511 -24.894 1.00 89.94 91 PRO A N 1
ATOM 683 C CA . PRO A 1 91 ? 14.895 -9.909 -25.293 1.00 89.94 91 PRO A CA 1
ATOM 684 C C . PRO A 1 91 ? 13.440 -10.299 -25.604 1.00 89.94 91 PRO A C 1
ATOM 686 O O . PRO A 1 91 ? 12.514 -9.754 -25.009 1.00 89.94 91 PRO A O 1
ATOM 689 N N . SER A 1 92 ? 13.224 -11.243 -26.523 1.00 90.38 92 SER A N 1
ATOM 690 C CA . SER A 1 92 ? 11.887 -11.786 -26.828 1.00 90.38 92 SER A CA 1
ATOM 691 C C . SER A 1 92 ? 11.499 -12.940 -25.904 1.00 90.38 92 SER A C 1
ATOM 693 O O . SER A 1 92 ? 10.320 -13.141 -25.620 1.00 90.38 92 SER A O 1
ATOM 695 N N . ALA A 1 93 ? 12.483 -13.690 -25.404 1.00 91.12 93 ALA A N 1
ATOM 696 C CA . ALA A 1 93 ? 12.251 -14.834 -24.535 1.00 91.12 93 ALA A CA 1
ATOM 697 C C . ALA A 1 93 ? 11.728 -14.385 -23.163 1.00 91.12 93 ALA A C 1
ATOM 699 O O . ALA A 1 93 ? 12.384 -13.616 -22.452 1.00 91.12 93 ALA A O 1
ATOM 700 N N . LYS A 1 94 ? 10.583 -14.932 -22.737 1.00 91.88 94 LYS A N 1
ATOM 701 C CA . LYS A 1 94 ? 9.940 -14.590 -21.459 1.00 91.88 94 LYS A CA 1
ATOM 702 C C . LYS A 1 94 ? 10.887 -14.677 -20.261 1.00 91.88 94 LYS A C 1
ATOM 704 O O . LYS A 1 94 ? 10.935 -13.767 -19.442 1.00 91.88 94 LYS A O 1
ATOM 709 N N . LYS A 1 95 ? 11.695 -15.738 -20.176 1.00 90.38 95 LYS A N 1
ATOM 710 C CA . LYS A 1 95 ? 12.659 -15.936 -19.079 1.00 90.38 95 LYS A CA 1
ATOM 711 C C . LYS A 1 95 ? 13.698 -14.811 -18.997 1.00 90.38 95 LYS A C 1
ATOM 713 O O . LYS A 1 95 ? 14.098 -14.409 -17.905 1.00 90.38 95 LYS A O 1
ATOM 718 N N . GLU A 1 96 ? 14.147 -14.313 -20.143 1.00 90.75 96 GLU A N 1
ATOM 719 C CA . GLU A 1 96 ? 15.099 -13.206 -20.211 1.00 90.75 96 GLU A CA 1
ATOM 720 C C . GLU A 1 96 ? 14.427 -11.868 -19.893 1.00 90.75 96 GLU A C 1
ATOM 722 O O . GLU A 1 96 ? 15.028 -11.036 -19.213 1.00 90.75 96 GLU A O 1
ATOM 727 N N . LEU A 1 97 ? 13.165 -11.686 -20.298 1.00 92.44 97 LEU A N 1
ATOM 728 C CA . LEU A 1 97 ? 12.355 -10.531 -19.907 1.00 92.44 97 LEU A CA 1
ATOM 729 C C . LEU A 1 97 ? 12.095 -10.490 -18.405 1.00 92.44 97 LEU A C 1
ATOM 731 O O . LEU A 1 97 ? 12.272 -9.446 -17.783 1.00 92.44 97 LEU A O 1
ATOM 735 N N . ASP A 1 98 ? 11.746 -11.620 -17.796 1.00 91.75 98 ASP A N 1
ATOM 736 C CA . ASP A 1 98 ? 11.568 -11.712 -16.350 1.00 91.75 98 ASP A CA 1
ATOM 737 C C . ASP A 1 98 ? 12.881 -11.370 -15.628 1.00 91.75 98 ASP A C 1
ATOM 739 O O . ASP A 1 98 ? 12.878 -10.605 -14.661 1.00 91.75 98 ASP A O 1
ATOM 743 N N . ALA A 1 99 ? 14.027 -11.849 -16.129 1.00 89.94 99 ALA A N 1
ATOM 744 C CA . ALA A 1 99 ? 15.339 -11.476 -15.601 1.00 89.94 99 ALA A CA 1
ATOM 745 C C . ALA A 1 99 ? 15.627 -9.971 -15.757 1.00 89.94 99 ALA A C 1
ATOM 747 O O . ALA A 1 99 ? 16.127 -9.344 -14.819 1.00 89.94 99 ALA A O 1
ATOM 748 N N . PHE A 1 100 ? 15.281 -9.375 -16.902 1.00 91.19 100 PHE A N 1
ATOM 749 C CA . PHE A 1 100 ? 15.372 -7.931 -17.122 1.00 91.19 100 PHE A CA 1
ATOM 750 C C . PHE A 1 100 ? 14.535 -7.163 -16.092 1.00 91.19 100 PHE A C 1
ATOM 752 O O . PHE A 1 100 ? 15.081 -6.304 -15.400 1.00 91.19 100 PHE A O 1
ATOM 759 N N . ILE A 1 101 ? 13.260 -7.532 -15.922 1.00 90.56 101 ILE A N 1
ATOM 760 C CA . ILE A 1 101 ? 12.329 -6.907 -14.973 1.00 90.56 101 ILE A CA 1
ATOM 761 C C . ILE A 1 101 ? 12.888 -6.980 -13.550 1.00 90.56 101 ILE A C 1
ATOM 763 O O . ILE A 1 101 ? 12.901 -5.981 -12.836 1.00 90.56 101 ILE A O 1
ATOM 767 N N . GLN A 1 102 ? 13.386 -8.142 -13.115 1.00 88.56 102 GLN A N 1
ATOM 768 C CA . GLN A 1 102 ? 13.957 -8.286 -11.771 1.00 88.56 102 GLN A CA 1
ATOM 769 C C . GLN A 1 102 ? 15.137 -7.336 -11.531 1.00 88.56 102 GLN A C 1
ATOM 771 O O . GLN A 1 102 ? 15.242 -6.742 -10.458 1.00 88.56 102 GLN A O 1
ATOM 776 N N . LEU A 1 103 ? 15.998 -7.159 -12.534 1.00 85.31 103 LEU A N 1
ATOM 777 C CA . LEU A 1 103 ? 17.166 -6.285 -12.443 1.00 85.31 103 LEU A CA 1
ATOM 778 C C . LEU A 1 103 ? 16.802 -4.795 -12.483 1.00 85.31 103 LEU A C 1
ATOM 780 O O . LEU A 1 103 ? 17.485 -3.987 -11.852 1.00 85.31 103 LEU A O 1
ATOM 784 N N . SER A 1 104 ? 15.752 -4.420 -13.212 1.00 87.06 104 SER A N 1
ATOM 785 C CA . SER A 1 104 ? 15.367 -3.024 -13.437 1.00 87.06 104 SER A CA 1
ATOM 786 C C . SER A 1 104 ? 14.393 -2.461 -12.393 1.00 87.06 104 SER A C 1
ATOM 788 O O . SER A 1 104 ? 14.256 -1.243 -12.279 1.00 87.06 104 SER A O 1
ATOM 790 N N . LYS A 1 105 ? 13.770 -3.302 -11.554 1.00 81.81 105 LYS A N 1
ATOM 791 C CA . LYS A 1 105 ? 12.861 -2.884 -10.459 1.00 81.81 105 LYS A CA 1
ATOM 792 C C . LYS A 1 105 ? 13.416 -1.792 -9.545 1.00 81.81 105 LYS A C 1
ATOM 794 O O . LYS A 1 105 ? 12.671 -0.916 -9.110 1.00 81.81 105 LYS A O 1
ATOM 799 N N . GLY A 1 106 ? 14.714 -1.829 -9.240 1.00 76.62 106 GLY A N 1
ATOM 800 C CA . GLY A 1 106 ? 15.345 -0.801 -8.404 1.00 76.62 106 GLY A CA 1
ATOM 801 C C . GLY A 1 106 ? 15.262 0.594 -9.031 1.00 76.62 106 GLY A C 1
ATOM 802 O O . GLY A 1 106 ? 15.045 1.580 -8.333 1.00 76.62 106 GLY A O 1
ATOM 803 N N . MET A 1 107 ? 15.343 0.662 -10.361 1.00 83.94 107 MET A N 1
ATOM 804 C CA . MET A 1 107 ? 15.304 1.904 -11.134 1.00 83.94 107 MET A CA 1
ATOM 805 C C . MET A 1 107 ? 13.895 2.487 -11.183 1.00 83.94 107 MET A C 1
ATOM 807 O O . MET A 1 107 ? 13.737 3.705 -11.149 1.00 83.94 107 MET A O 1
ATOM 811 N N . TYR A 1 108 ? 12.877 1.620 -11.175 1.00 81.69 108 TYR A N 1
ATOM 812 C CA . TYR A 1 108 ? 11.478 2.030 -11.147 1.00 81.69 108 TYR A CA 1
ATOM 813 C C . TYR A 1 108 ? 11.173 2.933 -9.947 1.00 81.69 108 TYR A C 1
ATOM 815 O O . TYR A 1 108 ? 10.601 4.003 -10.115 1.00 81.69 108 TYR A O 1
ATOM 823 N N . THR A 1 109 ? 11.639 2.577 -8.745 1.00 78.12 109 THR A N 1
ATOM 824 C CA . THR A 1 109 ? 11.398 3.408 -7.547 1.00 78.12 109 THR A CA 1
ATOM 825 C C . THR A 1 109 ? 12.080 4.766 -7.643 1.00 78.12 109 THR A C 1
ATOM 827 O O . THR A 1 109 ? 11.477 5.787 -7.319 1.00 78.12 109 THR A O 1
ATOM 830 N N . THR A 1 110 ? 13.332 4.791 -8.100 1.00 82.81 110 THR A N 1
ATOM 831 C CA . THR A 1 110 ? 14.082 6.037 -8.269 1.00 82.81 110 THR A CA 1
ATOM 832 C C . THR A 1 110 ? 13.415 6.952 -9.291 1.00 82.81 110 THR A C 1
ATOM 834 O O . THR A 1 110 ? 13.240 8.135 -9.015 1.00 82.81 110 THR A O 1
ATOM 837 N N . ALA A 1 111 ? 12.993 6.414 -10.437 1.00 85.56 111 ALA A N 1
ATOM 838 C CA . ALA A 1 111 ? 12.347 7.179 -11.501 1.00 85.56 111 ALA A CA 1
ATOM 839 C C . ALA A 1 111 ? 10.944 7.674 -11.116 1.00 85.56 111 ALA A C 1
ATOM 841 O O . ALA A 1 111 ? 10.589 8.818 -11.417 1.00 85.56 111 ALA A O 1
ATOM 842 N N . LEU A 1 112 ? 10.178 6.840 -10.404 1.00 84.81 112 LEU A N 1
ATOM 843 C CA . LEU A 1 112 ? 8.857 7.174 -9.871 1.00 84.81 112 LEU A CA 1
ATOM 844 C C . LEU A 1 112 ? 8.923 8.375 -8.919 1.00 84.81 112 LEU A C 1
ATOM 846 O O . LEU A 1 112 ? 8.029 9.212 -8.911 1.00 84.81 112 LEU A O 1
ATOM 850 N N . LEU A 1 113 ? 9.998 8.482 -8.135 1.00 86.50 113 LEU A N 1
ATOM 851 C CA . LEU A 1 113 ? 10.171 9.540 -7.139 1.00 86.50 113 LEU A CA 1
ATOM 852 C C . LEU A 1 113 ? 11.123 10.658 -7.592 1.00 86.50 113 LEU A C 1
ATOM 854 O O . LEU A 1 113 ? 11.438 11.541 -6.796 1.00 86.50 113 LEU A O 1
ATOM 858 N N . ALA A 1 114 ? 11.585 10.654 -8.846 1.00 86.31 114 ALA A N 1
ATOM 859 C CA . ALA A 1 114 ? 12.608 11.586 -9.327 1.00 86.31 114 ALA A CA 1
ATOM 860 C C . ALA A 1 114 ? 12.122 13.046 -9.343 1.00 86.31 114 ALA A C 1
ATOM 862 O O . ALA A 1 114 ? 12.794 13.946 -8.835 1.00 86.31 114 ALA A O 1
ATOM 863 N N . THR A 1 115 ? 10.923 13.284 -9.869 1.00 89.50 115 THR A N 1
ATOM 864 C CA . THR A 1 115 ? 10.371 14.633 -10.075 1.00 89.50 115 THR A CA 1
ATOM 865 C C . THR A 1 115 ? 9.303 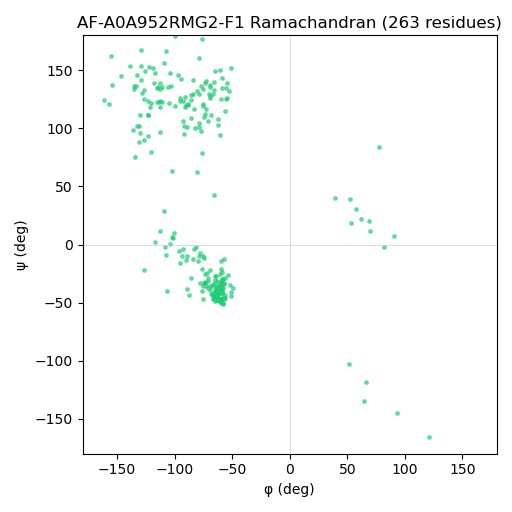14.975 -9.028 1.00 89.50 115 THR A C 1
ATOM 867 O O . THR A 1 115 ? 8.558 14.068 -8.637 1.00 89.50 115 THR A O 1
ATOM 870 N N . PRO A 1 116 ? 9.157 16.250 -8.617 1.00 90.94 116 PRO A N 1
ATOM 871 C CA . PRO A 1 116 ? 8.075 16.689 -7.729 1.00 90.94 116 PRO A CA 1
ATOM 872 C C . PRO A 1 116 ? 6.679 16.258 -8.189 1.00 90.94 116 PRO A C 1
ATOM 874 O O . PRO A 1 116 ? 5.879 15.801 -7.380 1.00 90.94 116 PRO A O 1
ATOM 877 N N . GLU A 1 117 ? 6.410 16.326 -9.490 1.00 92.38 117 GLU A N 1
ATOM 878 C CA . GLU A 1 117 ? 5.108 16.032 -10.087 1.00 92.38 117 GLU A CA 1
ATOM 879 C C . GLU A 1 117 ? 4.748 14.550 -9.932 1.00 92.38 117 GLU A C 1
ATOM 881 O O . GLU A 1 117 ? 3.653 14.207 -9.485 1.00 92.38 117 GLU A O 1
ATOM 886 N N . ARG A 1 118 ? 5.689 13.648 -10.245 1.00 91.12 118 ARG A N 1
ATOM 887 C CA . ARG A 1 118 ? 5.506 12.201 -10.046 1.00 91.12 118 ARG A CA 1
ATOM 888 C C . ARG A 1 118 ? 5.311 11.856 -8.567 1.00 91.12 118 ARG A C 1
ATOM 890 O O . ARG A 1 118 ? 4.404 11.089 -8.251 1.00 91.12 118 ARG A O 1
ATOM 897 N N . ARG A 1 119 ? 6.075 12.472 -7.654 1.00 91.44 119 ARG A N 1
ATOM 898 C CA . ARG A 1 119 ? 5.875 12.292 -6.202 1.00 91.44 119 ARG A CA 1
ATOM 899 C C . ARG A 1 119 ? 4.477 12.728 -5.768 1.00 91.44 119 ARG A C 1
ATOM 901 O O . ARG A 1 119 ? 3.793 11.952 -5.112 1.00 91.44 119 ARG A O 1
ATOM 908 N N . ALA A 1 120 ? 4.017 13.898 -6.204 1.00 92.75 120 ALA A N 1
ATOM 909 C CA . ALA A 1 120 ? 2.681 14.397 -5.884 1.00 92.75 120 ALA A CA 1
ATOM 910 C C . ALA A 1 120 ? 1.561 13.472 -6.403 1.00 92.75 120 ALA A C 1
ATOM 912 O O . ALA A 1 120 ? 0.561 13.251 -5.714 1.00 92.75 120 ALA A O 1
ATOM 913 N N . ARG A 1 121 ? 1.728 12.875 -7.593 1.00 94.12 121 ARG A N 1
ATOM 914 C CA . ARG A 1 121 ? 0.788 11.865 -8.119 1.00 94.12 121 ARG A CA 1
ATOM 915 C C . ARG A 1 121 ? 0.752 10.618 -7.235 1.00 94.12 121 ARG A C 1
ATOM 917 O O . ARG A 1 121 ? -0.328 10.136 -6.911 1.00 94.12 121 ARG A O 1
ATOM 924 N N . VAL A 1 122 ? 1.910 10.129 -6.796 1.00 92.75 122 VAL A N 1
ATOM 925 C CA . VAL A 1 122 ? 1.989 8.990 -5.872 1.00 92.75 122 VAL A CA 1
ATOM 926 C C . VAL A 1 122 ? 1.339 9.317 -4.523 1.00 92.75 122 VAL A C 1
ATOM 928 O O . VAL A 1 122 ? 0.538 8.533 -4.025 1.00 92.75 122 VAL A O 1
ATOM 931 N N . GLU A 1 123 ? 1.624 10.482 -3.941 1.00 93.44 123 GLU A N 1
ATOM 932 C CA . GLU A 1 123 ? 0.995 10.944 -2.692 1.00 93.44 123 GLU A CA 1
ATOM 933 C C . GLU A 1 123 ? -0.528 11.050 -2.812 1.00 93.44 123 GLU A C 1
ATOM 935 O O . GLU A 1 123 ? -1.250 10.771 -1.853 1.00 93.44 123 GLU A O 1
ATOM 940 N N . THR A 1 124 ? -1.020 11.416 -3.997 1.00 94.38 124 THR A N 1
ATOM 941 C CA . THR A 1 124 ? -2.452 11.430 -4.305 1.00 94.38 124 THR A CA 1
ATOM 942 C C . THR A 1 124 ? -3.028 10.017 -4.260 1.00 94.38 124 THR A C 1
ATOM 944 O O . THR A 1 124 ? -3.986 9.804 -3.524 1.00 94.38 124 THR A O 1
ATOM 947 N N . LEU A 1 125 ? -2.396 9.033 -4.913 1.00 94.12 125 LEU A N 1
ATOM 948 C CA . LEU A 1 125 ? -2.827 7.627 -4.843 1.00 94.12 125 LEU A CA 1
ATOM 949 C C . LEU A 1 125 ? -2.821 7.082 -3.406 1.00 94.12 125 LEU A C 1
ATOM 951 O O . LEU A 1 125 ? -3.745 6.377 -2.999 1.00 94.12 125 LEU A O 1
ATOM 955 N N . ILE A 1 126 ? -1.801 7.429 -2.609 1.00 93.31 126 ILE A N 1
ATOM 956 C CA . ILE A 1 126 ? -1.743 7.066 -1.185 1.00 93.31 126 ILE A CA 1
ATOM 957 C C . ILE A 1 126 ? -2.949 7.652 -0.446 1.00 93.31 126 ILE A C 1
ATOM 959 O O . ILE A 1 126 ? -3.648 6.930 0.266 1.00 93.31 126 ILE A O 1
ATOM 963 N N . ARG A 1 127 ? -3.209 8.952 -0.617 1.00 94.19 127 ARG A N 1
ATOM 964 C CA . ARG A 1 127 ? -4.308 9.656 0.053 1.00 94.19 127 ARG A CA 1
ATOM 965 C C . ARG A 1 127 ? -5.671 9.110 -0.360 1.00 94.19 127 ARG A C 1
ATOM 967 O O . ARG A 1 127 ? -6.518 8.906 0.504 1.00 94.19 127 ARG A O 1
ATOM 974 N N . GLU A 1 128 ? -5.872 8.858 -1.649 1.00 95.00 128 GLU A N 1
ATOM 975 C CA . GLU A 1 128 ? -7.106 8.292 -2.196 1.00 95.00 128 GLU A CA 1
ATOM 976 C C . GLU A 1 128 ? -7.369 6.902 -1.629 1.00 95.00 128 GLU A C 1
ATOM 978 O O . GLU A 1 128 ? -8.452 6.660 -1.095 1.00 95.00 128 GLU A O 1
ATOM 983 N N . ARG A 1 129 ? -6.365 6.014 -1.638 1.00 94.44 129 ARG A N 1
ATOM 984 C CA . ARG A 1 129 ? -6.507 4.679 -1.048 1.00 94.44 129 ARG A CA 1
ATOM 985 C C . ARG A 1 129 ? -6.748 4.734 0.461 1.00 94.44 129 ARG A C 1
ATOM 987 O O . ARG A 1 129 ? -7.593 4.008 0.977 1.00 94.44 129 ARG A O 1
ATOM 994 N N . PHE A 1 130 ? -6.056 5.606 1.183 1.00 94.69 130 PHE A N 1
ATOM 995 C CA . PHE A 1 130 ? -6.275 5.750 2.620 1.00 94.69 130 PHE A CA 1
ATOM 996 C C . PHE A 1 130 ? -7.688 6.275 2.942 1.00 94.69 130 PHE A C 1
ATOM 998 O O . PHE A 1 130 ? -8.347 5.819 3.884 1.00 94.69 130 PHE A O 1
ATOM 1005 N N . ALA A 1 131 ? -8.184 7.222 2.141 1.00 94.31 131 ALA A N 1
ATOM 1006 C CA . ALA A 1 131 ? -9.533 7.763 2.265 1.00 94.31 131 ALA A CA 1
ATOM 1007 C C . ALA A 1 131 ? -10.607 6.734 1.881 1.00 94.31 131 ALA A C 1
ATOM 1009 O O . ALA A 1 131 ? -11.651 6.681 2.536 1.00 94.31 131 ALA A O 1
ATOM 1010 N N . GLN A 1 132 ? -10.332 5.892 0.881 1.00 94.56 132 GLN A N 1
ATOM 1011 C CA . GLN A 1 132 ? -11.223 4.857 0.356 1.00 94.56 132 GLN A CA 1
ATOM 1012 C C . GLN A 1 132 ? -10.579 3.462 0.483 1.00 94.56 132 GLN A C 1
ATOM 1014 O O . GLN A 1 132 ? -10.040 2.929 -0.492 1.00 94.56 132 GLN A O 1
ATOM 1019 N N . PRO A 1 133 ? -10.628 2.850 1.684 1.00 95.12 133 PRO A N 1
ATOM 1020 C CA . PRO A 1 133 ? -10.059 1.528 1.912 1.00 95.12 133 PRO A CA 1
ATOM 1021 C C . PRO A 1 133 ? -10.685 0.478 0.996 1.00 95.12 133 PRO A C 1
ATOM 1023 O O . PRO A 1 133 ? -11.898 0.475 0.768 1.00 95.12 133 PRO A O 1
ATOM 1026 N N . LYS A 1 134 ? -9.879 -0.480 0.533 1.00 95.00 134 LYS A N 1
ATOM 1027 C CA . LYS A 1 134 ? -10.405 -1.644 -0.186 1.00 95.00 134 LYS A CA 1
ATOM 1028 C C . LYS A 1 134 ? -11.041 -2.588 0.815 1.00 95.00 134 LYS A C 1
ATOM 1030 O O . LYS A 1 134 ? -10.365 -3.096 1.707 1.00 95.00 134 LYS A O 1
ATOM 1035 N N . VAL A 1 135 ? -12.334 -2.826 0.642 1.00 95.44 135 VAL A N 1
ATOM 1036 C CA . VAL A 1 135 ? -13.085 -3.758 1.478 1.00 95.44 135 VAL A CA 1
ATOM 1037 C C . VAL A 1 135 ? -13.129 -5.117 0.794 1.00 95.44 135 VAL A C 1
ATOM 1039 O O . VAL A 1 135 ? -13.574 -5.230 -0.347 1.00 95.44 135 VAL A O 1
ATOM 1042 N N . THR A 1 136 ? -12.660 -6.151 1.482 1.00 95.44 136 THR A N 1
ATOM 1043 C CA . THR A 1 136 ? -12.739 -7.541 1.024 1.00 95.44 136 THR A CA 1
ATOM 1044 C C . THR A 1 136 ? -13.478 -8.395 2.044 1.00 95.44 136 THR A C 1
ATOM 1046 O O . THR A 1 136 ? -13.500 -8.098 3.238 1.00 95.44 136 THR A O 1
ATOM 1049 N N . THR A 1 137 ? -14.112 -9.462 1.568 1.00 94.38 137 THR A N 1
ATOM 1050 C CA . THR A 1 137 ? -14.815 -10.432 2.412 1.00 94.38 137 THR A CA 1
ATOM 1051 C C . THR A 1 137 ? -14.236 -11.809 2.141 1.00 94.38 137 THR A C 1
ATOM 1053 O O . THR A 1 137 ? -14.202 -12.241 0.990 1.00 94.38 137 THR A O 1
ATOM 1056 N N . ASN A 1 138 ? -13.747 -12.486 3.179 1.00 89.69 138 ASN A N 1
ATOM 1057 C CA . ASN A 1 138 ? -13.181 -13.827 3.061 1.00 89.69 138 ASN A CA 1
ATOM 1058 C C . ASN A 1 138 ? -13.299 -14.584 4.390 1.00 89.69 138 ASN A C 1
ATOM 1060 O O . ASN A 1 138 ? -13.023 -14.014 5.438 1.00 89.69 138 ASN A O 1
ATOM 1064 N N . GLY A 1 139 ? -13.686 -15.863 4.357 1.00 83.44 139 GLY A N 1
ATOM 1065 C CA . GLY A 1 139 ? -13.611 -16.747 5.529 1.00 83.44 139 GLY A CA 1
ATOM 1066 C C . GLY A 1 139 ? -14.381 -16.270 6.769 1.00 83.44 139 GLY A C 1
ATOM 1067 O O . GLY A 1 139 ? -13.949 -16.528 7.886 1.00 83.44 139 GLY A O 1
ATOM 1068 N N . GLY A 1 140 ? -15.490 -15.541 6.593 1.00 88.88 140 GLY A N 1
ATOM 1069 C CA . GLY A 1 140 ? -16.244 -14.939 7.702 1.00 88.88 140 GLY A CA 1
ATOM 1070 C C . GLY A 1 140 ? -15.671 -13.613 8.214 1.00 88.88 140 GLY A C 1
ATOM 1071 O O . GLY A 1 140 ? -16.286 -12.983 9.072 1.00 88.88 140 GLY A O 1
ATOM 1072 N N . GLU A 1 141 ? -14.552 -13.150 7.660 1.00 93.69 141 GLU A N 1
ATOM 1073 C CA . GLU A 1 141 ? -13.969 -11.844 7.941 1.00 93.69 141 GLU A CA 1
ATOM 1074 C C . GLU A 1 141 ? -14.362 -10.811 6.883 1.00 93.69 141 GLU A C 1
ATOM 1076 O O . GLU A 1 141 ? -14.459 -11.105 5.687 1.00 93.69 141 GLU A O 1
ATOM 1081 N N . VAL A 1 142 ? -14.529 -9.566 7.326 1.00 95.69 142 VAL A N 1
ATOM 1082 C CA . VAL A 1 142 ? -14.560 -8.396 6.445 1.00 95.69 142 VAL A CA 1
ATOM 1083 C C . VAL A 1 142 ? -13.365 -7.517 6.784 1.00 95.69 142 VAL A C 1
ATOM 1085 O O . VAL A 1 142 ? -13.225 -7.072 7.924 1.00 95.69 142 VAL A O 1
ATOM 1088 N N . VAL A 1 143 ? -12.518 -7.254 5.792 1.00 96.31 143 VAL A N 1
ATOM 1089 C CA . VAL A 1 143 ? -11.266 -6.509 5.947 1.00 96.31 143 VAL A CA 1
ATOM 1090 C C . VAL A 1 143 ? -11.360 -5.184 5.201 1.00 96.31 143 VAL A C 1
ATOM 1092 O O . VAL A 1 143 ? -11.577 -5.182 3.995 1.00 96.31 143 VAL A O 1
ATOM 1095 N N . ALA A 1 144 ? -11.159 -4.066 5.895 1.00 96.69 144 ALA A N 1
ATOM 1096 C CA . ALA A 1 144 ? -10.837 -2.775 5.297 1.00 96.69 144 ALA A CA 1
ATOM 1097 C C . ALA A 1 144 ? -9.314 -2.615 5.243 1.00 96.69 144 ALA A C 1
ATOM 1099 O O . ALA A 1 144 ? -8.665 -2.385 6.266 1.00 96.69 144 ALA A O 1
ATOM 1100 N N . ASP A 1 145 ? -8.743 -2.729 4.047 1.00 95.44 145 ASP A N 1
ATOM 1101 C CA . ASP A 1 145 ? -7.332 -2.453 3.797 1.00 95.44 145 ASP A CA 1
ATOM 1102 C C . ASP A 1 145 ? -7.140 -0.993 3.373 1.00 95.44 145 ASP A C 1
ATOM 1104 O O . ASP A 1 145 ? -7.403 -0.604 2.226 1.00 95.44 145 ASP A O 1
ATOM 1108 N N . MET A 1 146 ? -6.675 -0.184 4.324 1.00 95.19 146 MET A N 1
ATOM 1109 C CA . MET A 1 146 ? -6.388 1.236 4.130 1.00 95.19 146 MET A CA 1
ATOM 1110 C C . MET A 1 146 ? -5.085 1.463 3.351 1.00 95.19 146 MET A C 1
ATOM 1112 O O . MET A 1 146 ? -4.808 2.591 2.950 1.00 95.19 146 MET A O 1
ATOM 1116 N N . GLY A 1 147 ? -4.280 0.417 3.129 1.00 93.38 147 GLY A N 1
ATOM 1117 C CA . GLY A 1 147 ? -2.953 0.536 2.541 1.00 93.38 147 GLY A CA 1
ATOM 1118 C C . GLY A 1 147 ? -2.008 1.338 3.439 1.00 93.38 147 GLY A C 1
ATOM 1119 O O . GLY A 1 147 ? -1.947 1.115 4.648 1.00 93.38 147 GLY A O 1
ATOM 1120 N N . LEU A 1 148 ? -1.252 2.267 2.861 1.00 92.19 148 LEU A N 1
ATOM 1121 C CA . LEU A 1 148 ? -0.395 3.182 3.611 1.00 92.19 148 LEU A CA 1
ATOM 1122 C C . LEU A 1 148 ? -1.204 4.303 4.266 1.00 92.19 148 LEU A C 1
ATOM 1124 O O . LEU A 1 148 ? -2.050 4.920 3.622 1.00 92.19 148 LEU A O 1
ATOM 1128 N N . ALA A 1 149 ? -0.885 4.617 5.524 1.00 91.69 149 ALA A N 1
ATOM 1129 C CA . ALA A 1 149 ? -1.348 5.854 6.139 1.00 91.69 149 ALA A CA 1
ATOM 1130 C C . ALA A 1 149 ? -0.928 7.039 5.264 1.00 91.69 149 ALA A C 1
ATOM 1132 O O . ALA A 1 149 ? 0.215 7.080 4.797 1.00 91.69 149 ALA A O 1
ATOM 1133 N N . ALA A 1 150 ? -1.855 7.977 5.032 1.00 86.69 150 ALA A N 1
ATOM 1134 C CA . ALA A 1 150 ? -1.583 9.123 4.173 1.00 86.69 150 ALA A CA 1
ATOM 1135 C C . ALA A 1 150 ? -0.300 9.820 4.633 1.00 86.69 150 ALA A C 1
ATOM 1137 O O . ALA A 1 150 ? -0.110 10.026 5.826 1.00 86.69 150 ALA A O 1
ATOM 1138 N N . ALA A 1 151 ? 0.601 10.114 3.705 1.00 86.81 151 ALA A N 1
ATOM 1139 C CA . ALA A 1 151 ? 1.943 10.598 3.994 1.00 86.81 151 ALA A CA 1
ATOM 1140 C C . ALA A 1 151 ? 2.475 11.394 2.802 1.00 86.81 151 ALA A C 1
ATOM 1142 O O . ALA A 1 151 ? 1.957 11.279 1.690 1.00 86.81 151 ALA A O 1
ATOM 1143 N N . THR A 1 152 ? 3.509 12.190 3.050 1.00 88.12 152 THR A N 1
ATOM 1144 C CA . THR A 1 152 ? 4.224 12.966 2.031 1.00 88.12 152 THR A CA 1
ATOM 1145 C C . THR A 1 152 ? 5.669 12.505 1.947 1.00 88.12 152 THR A C 1
ATOM 1147 O O . THR A 1 152 ? 6.253 12.095 2.955 1.00 88.12 152 THR A O 1
ATOM 1150 N N . PHE A 1 153 ? 6.252 12.572 0.755 1.00 88.88 153 PHE A N 1
ATOM 1151 C CA . PHE A 1 153 ? 7.665 12.300 0.556 1.00 88.88 153 PHE A CA 1
ATOM 1152 C C . PHE A 1 153 ? 8.502 13.501 0.980 1.00 88.88 153 PHE A C 1
ATOM 1154 O O . PHE A 1 153 ? 8.300 14.623 0.519 1.00 88.88 153 PHE A O 1
ATOM 1161 N N . GLU A 1 154 ? 9.508 13.242 1.803 1.00 86.62 154 GLU A N 1
ATOM 1162 C CA . GLU A 1 154 ? 10.529 14.213 2.170 1.00 86.62 154 GLU A CA 1
ATOM 1163 C C . GLU A 1 154 ? 11.910 13.737 1.732 1.00 86.62 154 GLU A C 1
ATOM 1165 O O . GLU A 1 154 ? 12.176 12.538 1.586 1.00 86.62 154 GLU A O 1
ATOM 1170 N N . ASN A 1 155 ? 12.784 14.707 1.465 1.00 81.75 155 ASN A N 1
ATOM 1171 C CA . ASN A 1 155 ? 14.154 14.432 1.067 1.00 81.75 155 ASN A CA 1
ATOM 1172 C C . ASN A 1 155 ? 14.955 13.996 2.299 1.00 81.75 155 ASN A C 1
ATOM 1174 O O . ASN A 1 155 ? 15.083 14.749 3.264 1.00 81.75 155 ASN A O 1
ATOM 1178 N N . ALA A 1 156 ? 15.509 12.791 2.245 1.00 78.25 156 ALA A N 1
ATOM 1179 C CA . ALA A 1 156 ? 16.378 12.230 3.262 1.00 78.25 156 ALA A CA 1
ATOM 1180 C C . ALA A 1 156 ? 17.829 12.193 2.767 1.00 78.25 156 ALA A C 1
ATOM 1182 O O . ALA A 1 156 ? 18.125 12.264 1.576 1.00 78.25 156 ALA A O 1
ATOM 1183 N N . ARG A 1 157 ? 18.778 11.968 3.685 1.00 75.12 157 ARG A N 1
ATOM 1184 C CA . ARG A 1 157 ? 20.215 11.878 3.351 1.00 75.12 157 ARG A CA 1
ATOM 1185 C C . ARG A 1 157 ? 20.530 10.853 2.246 1.00 75.12 157 ARG A C 1
ATOM 1187 O O . ARG A 1 157 ? 21.549 10.977 1.576 1.00 75.12 157 ARG A O 1
ATOM 1194 N N . ILE A 1 158 ? 19.688 9.829 2.088 1.00 74.12 158 ILE A N 1
ATOM 1195 C CA . ILE A 1 158 ? 19.814 8.792 1.057 1.00 74.12 158 ILE A CA 1
ATOM 1196 C C . ILE A 1 158 ? 18.434 8.581 0.413 1.00 74.12 158 ILE A C 1
ATOM 1198 O O . ILE A 1 158 ? 17.750 7.604 0.711 1.00 74.12 158 ILE A O 1
ATOM 1202 N N . GLY A 1 159 ? 18.018 9.513 -0.446 1.00 79.31 159 GLY A N 1
ATOM 1203 C CA . GLY A 1 159 ? 16.806 9.389 -1.263 1.00 79.31 159 GLY A CA 1
ATOM 1204 C C . GLY A 1 159 ? 15.558 10.008 -0.633 1.00 79.31 159 GLY A C 1
ATOM 1205 O O . GLY A 1 159 ? 15.635 11.042 0.019 1.00 79.31 159 GLY A O 1
ATOM 1206 N N . TRP A 1 160 ? 14.403 9.386 -0.861 1.00 83.06 160 TRP A N 1
ATOM 1207 C CA . TRP A 1 160 ? 13.101 9.877 -0.404 1.00 83.06 160 TRP A CA 1
ATOM 1208 C C . TRP A 1 160 ? 12.522 8.952 0.661 1.00 83.06 160 TRP A C 1
ATOM 1210 O O . TRP A 1 160 ? 12.585 7.729 0.517 1.00 83.06 160 TRP A O 1
ATOM 1220 N N . GLU A 1 161 ? 11.922 9.526 1.698 1.00 84.75 161 GLU A N 1
ATOM 1221 C CA . GLU A 1 161 ? 11.195 8.776 2.723 1.00 84.75 161 GLU A CA 1
ATOM 1222 C C . GLU A 1 161 ? 9.799 9.349 2.949 1.00 84.75 161 GLU A C 1
ATOM 1224 O O . GLU A 1 161 ? 9.547 10.522 2.687 1.00 84.75 161 GLU A O 1
ATOM 1229 N N . LEU A 1 162 ? 8.876 8.501 3.401 1.00 85.00 162 LEU A N 1
ATOM 1230 C CA . LEU A 1 162 ? 7.527 8.927 3.749 1.00 85.00 162 LEU A CA 1
ATOM 1231 C C . LEU A 1 162 ? 7.521 9.436 5.189 1.00 85.00 162 LEU A C 1
ATOM 1233 O O . LEU A 1 162 ? 7.893 8.709 6.115 1.00 85.00 162 LEU A O 1
ATOM 1237 N N . ARG A 1 163 ? 7.065 10.671 5.377 1.00 84.31 163 ARG A N 1
ATOM 1238 C CA . ARG A 1 163 ? 6.893 11.259 6.702 1.00 84.31 163 ARG A CA 1
ATOM 1239 C C . ARG A 1 163 ? 5.550 10.860 7.308 1.00 84.31 163 ARG A C 1
ATOM 1241 O O . ARG A 1 163 ? 4.526 10.840 6.626 1.00 84.31 163 ARG A O 1
ATOM 1248 N N . ALA A 1 164 ? 5.558 10.601 8.614 1.00 73.31 164 ALA A N 1
ATOM 1249 C CA . ALA A 1 164 ? 4.340 10.395 9.386 1.00 73.31 164 ALA A CA 1
ATOM 1250 C C . ALA A 1 164 ? 3.418 11.627 9.303 1.00 73.31 164 ALA A C 1
ATOM 1252 O O . ALA A 1 164 ? 3.863 12.766 9.450 1.00 73.31 164 ALA A O 1
ATOM 1253 N N . SER A 1 165 ? 2.128 11.395 9.079 1.00 84.88 165 SER A N 1
ATOM 1254 C CA . SER A 1 165 ? 1.106 12.441 8.996 1.00 84.88 165 SER A CA 1
ATOM 1255 C C . SER A 1 165 ? 0.313 12.583 10.292 1.00 84.88 165 SER A C 1
ATOM 1257 O O . SER A 1 165 ? 0.482 11.812 11.233 1.00 84.88 165 SER A O 1
ATOM 1259 N N . LEU A 1 166 ? -0.630 13.529 10.300 1.00 88.88 166 LEU A N 1
ATOM 1260 C CA . LEU A 1 166 ? -1.620 13.716 11.368 1.00 88.88 166 LEU A CA 1
ATOM 1261 C C . LEU A 1 166 ? -2.516 12.486 11.604 1.00 88.88 166 LEU A C 1
ATOM 1263 O O . LEU A 1 166 ? -3.187 12.410 12.627 1.00 88.88 166 LEU A O 1
ATOM 1267 N N . HIS A 1 167 ? -2.534 11.524 10.677 1.00 91.19 167 HIS A N 1
ATOM 1268 C CA . HIS A 1 167 ? -3.259 10.264 10.841 1.00 91.19 167 HIS A CA 1
ATOM 1269 C C . HIS A 1 167 ? -2.517 9.276 11.751 1.00 91.19 167 HIS A C 1
ATOM 1271 O O . HIS A 1 167 ? -3.063 8.224 12.074 1.00 91.19 167 HIS A O 1
ATOM 1277 N N . VAL A 1 168 ? -1.283 9.591 12.156 1.00 89.81 168 VAL A N 1
ATOM 1278 C CA . VAL A 1 168 ? -0.455 8.760 13.028 1.00 89.81 168 VAL A CA 1
ATOM 1279 C C . VAL A 1 168 ? -0.255 9.461 14.369 1.00 89.81 168 VAL A C 1
ATOM 1281 O O . VAL A 1 168 ? 0.280 10.565 14.430 1.00 89.81 168 VAL A O 1
ATOM 1284 N N . GLU A 1 169 ? -0.629 8.794 15.457 1.00 88.62 169 GLU A N 1
ATOM 1285 C CA . GLU A 1 169 ? -0.419 9.249 16.832 1.00 88.62 169 GLU A CA 1
ATOM 1286 C C . GLU A 1 169 ? 0.291 8.139 17.620 1.00 88.62 169 GLU A C 1
ATOM 1288 O O . GLU A 1 169 ? -0.086 6.976 17.537 1.00 88.62 169 GLU A O 1
ATOM 1293 N N . ARG A 1 170 ? 1.347 8.476 18.378 1.00 86.19 170 ARG A N 1
ATOM 1294 C CA . ARG A 1 170 ? 2.092 7.516 19.229 1.00 86.19 170 ARG A CA 1
ATOM 1295 C C . ARG A 1 170 ? 2.560 6.251 18.480 1.00 86.19 170 ARG A C 1
ATOM 1297 O O . ARG A 1 170 ? 2.555 5.157 19.031 1.00 86.19 170 ARG A O 1
ATOM 1304 N N . ASN A 1 171 ? 3.001 6.405 17.226 1.00 86.44 171 ASN A N 1
ATOM 1305 C CA . ASN A 1 171 ? 3.382 5.304 16.322 1.00 86.44 171 ASN A CA 1
ATOM 1306 C C . ASN A 1 171 ? 2.239 4.328 15.982 1.00 86.44 171 ASN A C 1
ATOM 1308 O O . ASN A 1 171 ? 2.498 3.188 15.584 1.00 86.44 171 ASN A O 1
ATOM 1312 N N . GLU A 1 172 ? 0.993 4.767 16.126 1.00 89.75 172 GLU A N 1
ATOM 1313 C CA . GLU A 1 172 ? -0.229 4.029 15.825 1.00 89.75 172 GLU A CA 1
ATOM 1314 C C . GLU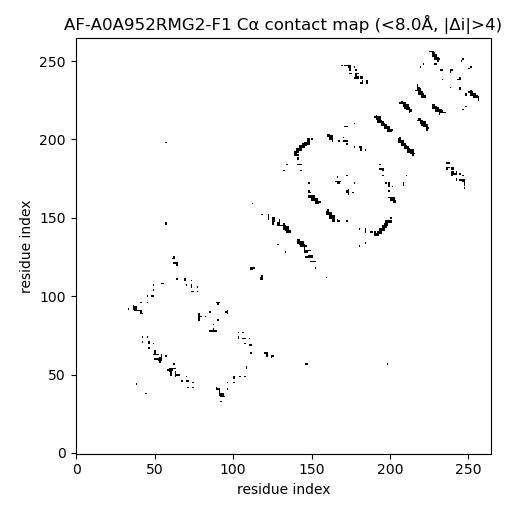 A 1 172 ? -1.164 4.847 14.938 1.00 89.75 172 GLU A C 1
ATOM 1316 O O . GLU A 1 172 ? -0.960 6.042 14.731 1.00 89.75 172 GLU A O 1
ATOM 1321 N N . LEU A 1 173 ? -2.185 4.200 14.376 1.00 92.38 173 LEU A N 1
ATOM 1322 C CA . LEU A 1 173 ? -3.218 4.919 13.645 1.00 92.38 173 LEU A CA 1
ATOM 1323 C C . LEU A 1 173 ? -4.063 5.725 14.641 1.00 92.38 173 LEU A C 1
ATOM 1325 O O . LEU A 1 173 ? -4.550 5.171 15.629 1.00 92.38 173 LEU A O 1
ATOM 1329 N N . ALA A 1 174 ? -4.256 7.015 14.365 1.00 92.25 174 ALA A N 1
ATOM 1330 C CA . ALA A 1 174 ? -5.069 7.892 15.196 1.00 92.25 174 ALA A CA 1
ATOM 1331 C C . ALA A 1 174 ? -6.472 7.298 15.395 1.00 92.25 174 ALA A C 1
ATOM 1333 O O . ALA A 1 174 ? -7.088 6.791 14.451 1.00 92.25 174 ALA A O 1
ATOM 1334 N N . SER A 1 175 ? -7.015 7.394 16.613 1.00 91.00 175 SER A N 1
ATOM 1335 C CA . SER A 1 175 ? -8.298 6.750 16.942 1.00 91.00 175 SER A CA 1
ATOM 1336 C C . SER A 1 175 ? -9.452 7.190 16.041 1.00 91.00 175 SER A C 1
ATOM 1338 O O . SER A 1 175 ? -10.310 6.376 15.710 1.00 91.00 175 SER A O 1
ATOM 1340 N N . ALA A 1 176 ? -9.452 8.443 15.578 1.00 91.94 176 ALA A N 1
ATOM 1341 C CA . ALA A 1 176 ? -10.445 8.942 14.627 1.00 91.94 176 ALA A CA 1
ATOM 1342 C C . ALA A 1 176 ? -10.457 8.148 13.305 1.00 91.94 176 ALA A C 1
ATOM 1344 O O . ALA A 1 176 ? -11.527 7.868 12.767 1.00 91.94 176 ALA A O 1
ATOM 1345 N N . GLU A 1 177 ? -9.292 7.729 12.809 1.00 95.06 177 GLU A N 1
ATOM 1346 C CA . GLU A 1 177 ? -9.171 6.964 11.564 1.00 95.06 177 GLU A CA 1
ATOM 1347 C C . GLU A 1 177 ? -9.571 5.503 11.746 1.00 95.06 177 GLU A C 1
ATOM 1349 O O . GLU A 1 177 ? -10.275 4.949 10.901 1.00 95.06 177 GLU A O 1
ATOM 1354 N N . VAL A 1 178 ? -9.198 4.894 12.877 1.00 92.31 178 VAL A N 1
ATOM 1355 C CA . VAL A 1 178 ? -9.657 3.543 13.235 1.00 92.31 178 VAL A CA 1
ATOM 1356 C C . VAL A 1 178 ? -11.186 3.523 13.335 1.00 92.31 178 VAL A C 1
ATOM 1358 O O . VAL A 1 178 ? -11.845 2.671 12.739 1.00 92.31 178 VAL A O 1
ATOM 1361 N N . ASN A 1 179 ? -11.761 4.513 14.022 1.00 91.62 179 ASN A N 1
ATOM 1362 C CA . ASN A 1 179 ? -13.203 4.695 14.168 1.00 91.62 179 ASN A CA 1
ATOM 1363 C C . ASN A 1 179 ? -13.906 4.875 12.815 1.00 91.62 179 ASN A C 1
ATOM 1365 O O . ASN A 1 179 ? -14.897 4.196 12.539 1.00 91.62 179 ASN A O 1
ATOM 1369 N N . ARG A 1 180 ? -13.362 5.727 11.936 1.00 93.88 180 ARG A N 1
ATOM 1370 C CA . ARG A 1 180 ? -13.865 5.927 10.569 1.00 93.88 180 ARG A CA 1
ATOM 1371 C C . ARG A 1 180 ? -13.863 4.625 9.767 1.00 93.88 180 ARG A C 1
ATOM 1373 O O . ARG A 1 180 ? -14.855 4.313 9.108 1.00 93.88 180 ARG A O 1
ATOM 1380 N N . ALA A 1 181 ? -12.776 3.859 9.831 1.00 94.12 181 ALA A N 1
ATOM 1381 C CA . ALA A 1 181 ? -12.645 2.600 9.106 1.00 94.12 181 ALA A CA 1
ATOM 1382 C C . ALA A 1 181 ? -13.617 1.526 9.623 1.00 94.12 181 ALA A C 1
ATOM 1384 O O . ALA A 1 181 ? -14.280 0.870 8.824 1.00 94.12 181 ALA A O 1
ATOM 1385 N N . PHE A 1 182 ? -13.791 1.379 10.939 1.00 93.00 182 PHE A N 1
ATOM 1386 C CA . PHE A 1 182 ? -14.797 0.457 11.479 1.00 93.00 182 PHE A CA 1
ATOM 1387 C C . PHE A 1 182 ? -16.230 0.896 11.175 1.00 93.00 182 PHE A C 1
ATOM 1389 O O . PHE A 1 182 ? -17.074 0.045 10.899 1.00 93.00 182 PHE A O 1
ATOM 1396 N N . CYS A 1 183 ? -16.495 2.202 11.140 1.00 91.50 183 CYS A N 1
ATOM 1397 C CA . CYS A 1 183 ? -17.795 2.720 10.732 1.00 91.50 183 CYS A CA 1
ATOM 1398 C C . CYS A 1 183 ? -18.119 2.399 9.263 1.00 91.50 183 CYS A C 1
ATOM 1400 O O . CYS A 1 183 ? -19.249 2.054 8.923 1.00 91.50 183 CYS A O 1
ATOM 1402 N N . LEU A 1 184 ? -17.114 2.429 8.380 1.00 92.19 184 LEU A N 1
ATOM 1403 C CA . LEU A 1 184 ? -17.262 1.941 7.007 1.00 92.19 184 LEU A CA 1
ATOM 1404 C C . LEU A 1 184 ? -17.672 0.456 6.983 1.00 92.19 184 LEU A C 1
ATOM 1406 O O . LEU A 1 184 ? -18.555 0.075 6.215 1.00 92.19 184 LEU A O 1
ATOM 1410 N N . LEU A 1 185 ? -17.070 -0.367 7.848 1.00 92.44 185 LEU A N 1
ATOM 1411 C CA . LEU A 1 185 ? -17.350 -1.804 7.947 1.00 92.44 185 LEU A CA 1
ATOM 1412 C C . LEU A 1 185 ? -18.690 -2.149 8.615 1.00 92.44 185 LEU A C 1
ATOM 1414 O O . LEU A 1 185 ? -19.122 -3.303 8.542 1.00 92.44 185 LEU A O 1
ATOM 1418 N N . GLU A 1 186 ? -19.369 -1.192 9.248 1.00 87.38 186 GLU A N 1
ATOM 1419 C CA . GLU A 1 186 ? -20.734 -1.388 9.756 1.00 87.38 186 GLU A CA 1
ATOM 1420 C C . GLU A 1 186 ? -21.725 -1.628 8.613 1.00 87.38 186 GLU A C 1
ATOM 1422 O O . GLU A 1 186 ? -22.637 -2.442 8.741 1.00 87.38 186 GLU A O 1
ATOM 1427 N N . LYS A 1 187 ? -21.491 -0.987 7.463 1.00 87.38 187 LYS A N 1
ATOM 1428 C CA . LYS A 1 187 ? -22.322 -1.121 6.258 1.00 87.38 187 LYS A CA 1
ATOM 1429 C C . LYS A 1 187 ? -22.036 -2.397 5.459 1.00 87.38 187 LYS A C 1
ATOM 1431 O O . LYS A 1 187 ? -22.759 -2.696 4.512 1.00 87.38 187 LYS A O 1
ATOM 1436 N N . ALA A 1 188 ? -20.968 -3.119 5.794 1.00 89.00 188 ALA A N 1
ATOM 1437 C CA . ALA A 1 188 ? -20.593 -4.351 5.115 1.00 89.00 188 ALA A CA 1
ATOM 1438 C C . ALA A 1 188 ? -21.451 -5.543 5.592 1.00 89.00 188 ALA A C 1
ATOM 1440 O O . ALA A 1 188 ? -22.022 -5.488 6.688 1.00 89.00 188 ALA A O 1
ATOM 1441 N N . PRO A 1 189 ? -21.528 -6.641 4.812 1.00 89.06 189 PRO A N 1
ATOM 1442 C CA . PRO A 1 189 ? -22.251 -7.842 5.217 1.00 89.06 189 PRO A CA 1
ATOM 1443 C C . PRO A 1 189 ? -21.848 -8.345 6.616 1.00 89.06 189 PRO A C 1
ATOM 1445 O O . PRO A 1 189 ? -20.704 -8.145 7.043 1.00 89.06 189 PRO A O 1
ATOM 1448 N N . PRO A 1 190 ? -22.755 -9.020 7.347 1.00 87.31 190 PRO A N 1
ATOM 1449 C CA . PRO A 1 190 ? -22.437 -9.579 8.653 1.00 87.31 190 PRO A CA 1
ATOM 1450 C C . PRO A 1 190 ? -21.220 -10.511 8.599 1.00 87.31 190 PRO A C 1
ATOM 1452 O O . PRO A 1 190 ? -21.200 -11.482 7.851 1.00 87.31 190 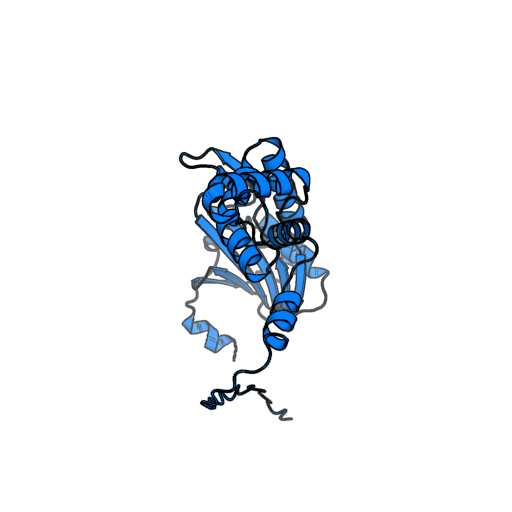PRO A O 1
ATOM 1455 N N . ALA A 1 191 ? -20.233 -10.222 9.442 1.00 90.56 191 ALA A N 1
ATOM 1456 C CA . ALA A 1 191 ? -18.983 -10.963 9.565 1.00 90.56 191 ALA A CA 1
ATOM 1457 C C . ALA A 1 191 ? -18.759 -11.391 11.019 1.00 90.56 191 ALA A C 1
ATOM 1459 O O . ALA A 1 191 ? -19.190 -10.677 11.937 1.00 90.56 191 ALA A O 1
ATOM 1460 N N . SER A 1 192 ? -18.084 -12.525 11.227 1.00 90.25 192 SER A N 1
ATOM 1461 C CA . SER A 1 192 ? -17.637 -12.968 12.552 1.00 90.25 192 SER A CA 1
ATOM 1462 C C . SER A 1 192 ? -16.550 -12.043 13.093 1.00 90.25 192 SER A C 1
ATOM 1464 O O . SER A 1 192 ? -16.550 -11.739 14.285 1.00 90.25 192 SER A O 1
ATOM 1466 N N . VAL A 1 193 ? -15.685 -11.530 12.214 1.00 92.12 193 VAL A N 1
ATOM 1467 C CA . VAL A 1 193 ? -14.623 -10.581 12.557 1.00 92.12 193 VAL A CA 1
ATOM 1468 C C . VAL A 1 193 ? -14.578 -9.450 11.536 1.00 92.12 193 VAL A C 1
ATOM 1470 O O . VAL A 1 193 ? -14.658 -9.668 10.327 1.00 92.12 193 VAL A O 1
ATOM 1473 N N . ARG A 1 194 ? -14.438 -8.218 12.024 1.00 93.94 194 ARG A N 1
ATOM 1474 C CA . ARG A 1 194 ? -14.113 -7.051 11.195 1.00 93.94 194 ARG A CA 1
ATOM 1475 C C . ARG A 1 194 ? -12.670 -6.657 11.426 1.00 93.94 194 ARG A C 1
ATOM 1477 O O . ARG A 1 194 ? -12.227 -6.620 12.569 1.00 93.94 194 ARG A O 1
ATOM 1484 N N . VAL A 1 195 ? -11.948 -6.366 10.355 1.00 94.69 195 VAL A N 1
ATOM 1485 C CA . VAL A 1 195 ? -10.511 -6.107 10.403 1.00 94.69 195 VAL A CA 1
ATOM 1486 C C . VAL A 1 195 ? -10.204 -4.794 9.701 1.00 94.69 195 VAL A C 1
ATOM 1488 O O . VAL A 1 195 ? -10.620 -4.592 8.567 1.00 94.69 195 VAL A O 1
ATOM 1491 N N . VAL A 1 196 ? -9.440 -3.919 10.341 1.00 95.50 196 VAL A N 1
ATOM 1492 C CA . VAL A 1 196 ? -8.850 -2.733 9.713 1.00 95.50 196 VAL A CA 1
ATOM 1493 C C . VAL A 1 196 ? -7.346 -2.950 9.635 1.00 95.50 196 VAL A C 1
ATOM 1495 O O . VAL A 1 196 ? -6.696 -3.188 10.653 1.00 95.50 196 VAL A O 1
ATOM 1498 N N . ARG A 1 197 ? -6.784 -2.884 8.428 1.00 95.19 197 ARG A N 1
ATOM 1499 C CA . ARG A 1 197 ? -5.346 -3.024 8.188 1.00 95.19 197 ARG A CA 1
ATOM 1500 C C . ARG A 1 197 ? -4.784 -1.725 7.633 1.00 95.19 197 ARG A C 1
ATOM 1502 O O . ARG A 1 197 ? -5.358 -1.144 6.715 1.00 95.19 197 ARG A O 1
ATOM 1509 N N . VAL A 1 198 ? -3.649 -1.301 8.175 1.00 94.12 198 VAL A N 1
ATOM 1510 C CA . VAL A 1 198 ? -2.929 -0.111 7.718 1.00 94.12 198 VAL A CA 1
ATOM 1511 C C . VAL A 1 198 ? -1.427 -0.300 7.884 1.00 94.12 198 VAL A C 1
ATOM 1513 O O . VAL A 1 198 ? -0.969 -0.906 8.852 1.00 94.12 198 VAL A O 1
ATOM 1516 N N . THR A 1 199 ? -0.643 0.241 6.961 1.00 92.06 199 THR A N 1
ATOM 1517 C CA . THR A 1 199 ? 0.812 0.332 7.068 1.00 92.06 199 THR A CA 1
ATOM 1518 C C . THR A 1 199 ? 1.210 1.767 7.388 1.00 92.06 199 THR A C 1
ATOM 1520 O O . THR A 1 199 ? 0.907 2.694 6.645 1.00 92.06 199 THR A O 1
ATOM 1523 N N . LEU A 1 200 ? 1.911 1.959 8.500 1.00 90.44 200 LEU A N 1
ATOM 1524 C CA . LEU A 1 200 ? 2.410 3.256 8.932 1.00 90.44 200 LEU A CA 1
ATOM 1525 C C . LEU A 1 200 ? 3.819 3.497 8.373 1.00 90.44 200 LEU A C 1
ATOM 1527 O O . LEU A 1 200 ? 4.703 2.652 8.580 1.00 90.44 200 LEU A O 1
ATOM 1531 N N . PRO A 1 201 ? 4.054 4.634 7.697 1.00 86.19 201 PRO A N 1
ATOM 1532 C CA . PRO A 1 201 ? 5.389 5.063 7.318 1.00 86.19 201 PRO A CA 1
ATOM 1533 C C . PRO A 1 201 ? 6.065 5.764 8.504 1.00 86.19 201 PRO A C 1
ATOM 1535 O O . PRO A 1 201 ? 5.804 6.930 8.792 1.00 86.19 201 PRO A O 1
ATOM 1538 N N . LEU A 1 202 ? 6.935 5.043 9.213 1.00 81.50 202 LEU A N 1
ATOM 1539 C CA . LEU A 1 202 ? 7.722 5.564 10.333 1.00 81.50 202 LEU A CA 1
ATOM 1540 C C . LEU A 1 202 ? 9.159 5.822 9.850 1.00 81.50 202 LEU A C 1
ATOM 1542 O O . LEU A 1 202 ? 10.115 5.151 10.253 1.00 81.50 202 LEU A O 1
ATOM 1546 N N . GLY A 1 203 ? 9.292 6.757 8.902 1.00 74.75 203 GLY A N 1
ATOM 1547 C CA . GLY A 1 203 ? 10.543 7.044 8.197 1.00 74.75 203 GLY A CA 1
ATOM 1548 C C . GLY A 1 203 ? 10.979 5.863 7.326 1.00 74.75 203 GLY A C 1
ATOM 1549 O O . GLY A 1 203 ? 10.262 5.443 6.417 1.00 74.75 203 GLY A O 1
ATOM 1550 N N . LYS A 1 204 ? 12.150 5.285 7.620 1.00 70.88 204 LYS A N 1
ATOM 1551 C CA . LYS A 1 204 ? 12.672 4.102 6.905 1.00 70.88 204 LYS A CA 1
ATOM 1552 C C . LYS A 1 204 ? 11.993 2.791 7.299 1.00 70.88 204 LYS A C 1
ATOM 1554 O O . LYS A 1 204 ? 12.077 1.815 6.551 1.00 70.88 204 LYS A O 1
ATOM 1559 N N . ILE A 1 205 ? 11.362 2.748 8.471 1.00 76.00 205 ILE A N 1
ATOM 1560 C CA . ILE A 1 205 ? 10.697 1.553 8.987 1.00 76.00 205 ILE A CA 1
ATOM 1561 C C . ILE A 1 205 ? 9.221 1.610 8.605 1.00 76.00 205 ILE A C 1
ATOM 1563 O O . ILE A 1 205 ? 8.584 2.662 8.634 1.00 76.00 205 ILE A O 1
ATOM 1567 N N . ARG A 1 206 ? 8.667 0.447 8.265 1.00 81.69 206 ARG A N 1
ATOM 1568 C CA . ARG A 1 206 ? 7.233 0.277 8.044 1.00 81.69 206 ARG A CA 1
ATOM 1569 C C . ARG A 1 206 ? 6.648 -0.632 9.095 1.00 81.69 206 ARG A C 1
ATOM 1571 O O . ARG A 1 206 ? 7.208 -1.688 9.393 1.00 81.69 206 ARG A O 1
ATOM 1578 N N . ARG A 1 207 ? 5.504 -0.212 9.619 1.00 86.12 207 ARG A N 1
ATOM 1579 C CA . ARG A 1 207 ? 4.773 -0.930 10.656 1.00 86.12 207 ARG A CA 1
ATOM 1580 C C . ARG A 1 207 ? 3.365 -1.205 10.160 1.00 86.12 207 ARG A C 1
ATOM 1582 O O . ARG A 1 207 ? 2.590 -0.272 9.992 1.00 86.12 207 ARG A O 1
ATOM 1589 N N . THR A 1 208 ? 3.040 -2.466 9.899 1.00 90.44 208 THR A N 1
ATOM 1590 C CA . THR A 1 208 ? 1.663 -2.851 9.566 1.00 90.44 208 THR A CA 1
ATOM 1591 C C . THR A 1 208 ? 0.911 -3.161 10.847 1.00 90.44 208 THR A C 1
ATOM 1593 O O . THR A 1 208 ? 1.296 -4.064 11.588 1.00 90.44 208 THR A O 1
ATOM 1596 N N . LEU A 1 209 ? -0.157 -2.411 11.084 1.00 91.75 209 LEU A N 1
ATOM 1597 C CA . LEU A 1 209 ? -1.081 -2.605 12.188 1.00 91.75 209 LEU A CA 1
ATOM 1598 C C . LEU A 1 209 ? -2.348 -3.273 11.674 1.00 91.75 209 LEU A C 1
ATOM 1600 O O . LEU A 1 209 ? -2.877 -2.912 10.618 1.00 91.75 209 LEU A O 1
ATOM 1604 N N . THR A 1 210 ? -2.827 -4.256 12.430 1.00 93.81 210 THR A N 1
ATOM 1605 C CA . THR A 1 210 ? -4.092 -4.937 12.162 1.00 93.81 210 THR A CA 1
ATOM 1606 C C . THR A 1 210 ? -4.982 -4.806 13.387 1.00 93.81 210 THR A C 1
ATOM 1608 O O . THR A 1 210 ? -4.697 -5.392 14.426 1.00 93.81 210 THR A O 1
ATOM 1611 N N . TYR A 1 211 ? -6.058 -4.040 13.251 1.00 92.94 211 TYR A N 1
ATOM 1612 C CA . TYR A 1 211 ? -7.098 -3.901 14.260 1.00 92.94 211 TYR A CA 1
ATOM 1613 C C . TYR A 1 211 ? -8.196 -4.925 13.970 1.00 92.94 211 TYR A C 1
ATOM 1615 O O . TYR A 1 211 ? -8.748 -4.915 12.871 1.00 92.94 211 TYR A O 1
ATOM 1623 N N . ARG A 1 212 ? -8.533 -5.805 14.912 1.00 92.25 212 ARG A N 1
ATOM 1624 C CA . ARG A 1 212 ? -9.586 -6.820 14.758 1.00 92.25 212 ARG A CA 1
ATOM 1625 C C . ARG A 1 212 ? -10.690 -6.584 15.778 1.00 92.25 212 ARG A C 1
ATOM 1627 O O . ARG A 1 212 ? -10.427 -6.265 16.932 1.00 92.25 212 ARG A O 1
ATOM 1634 N N . TYR A 1 213 ? -11.930 -6.741 15.341 1.00 90.94 213 TYR A N 1
ATOM 1635 C CA . TYR A 1 213 ? -13.119 -6.606 16.171 1.00 90.94 213 TYR A CA 1
ATOM 1636 C C . TYR A 1 213 ? -14.022 -7.831 15.965 1.00 90.94 213 TYR A C 1
ATOM 1638 O O . TYR A 1 213 ? -14.770 -7.888 14.976 1.00 90.94 213 TYR A O 1
ATOM 1646 N N . PRO A 1 214 ? -13.925 -8.848 16.842 1.00 88.69 214 PRO A N 1
ATOM 1647 C CA . PRO A 1 214 ? -14.803 -10.011 16.821 1.00 88.69 214 PRO A CA 1
ATOM 1648 C C . PRO A 1 214 ? -16.228 -9.628 17.229 1.00 88.69 214 PRO A C 1
ATOM 1650 O O . PRO A 1 214 ? -16.440 -8.943 18.228 1.00 88.69 214 PRO A O 1
ATOM 1653 N N . ARG A 1 215 ? -17.228 -10.132 16.502 1.00 81.12 215 ARG A N 1
ATOM 1654 C CA . ARG A 1 215 ? -18.648 -9.804 16.711 1.00 81.12 215 ARG A CA 1
ATOM 1655 C C . ARG A 1 215 ? -19.164 -10.152 18.112 1.00 81.12 215 ARG A C 1
ATOM 1657 O O . ARG A 1 215 ? -20.046 -9.464 18.607 1.00 81.12 215 ARG A O 1
ATOM 1664 N N . HIS A 1 216 ? -18.651 -11.223 18.713 1.00 76.38 216 HIS A N 1
ATOM 1665 C CA . HIS A 1 216 ? -19.099 -11.734 20.015 1.00 76.38 216 HIS A CA 1
ATOM 1666 C C . HIS A 1 216 ? -18.134 -11.412 21.164 1.00 76.38 216 HIS A C 1
ATOM 1668 O O . HIS A 1 216 ? -18.383 -11.815 22.294 1.00 76.38 216 HIS A O 1
ATOM 1674 N N . GLY A 1 217 ? -17.028 -10.716 20.882 1.00 66.94 217 GLY A N 1
ATOM 1675 C CA . GLY A 1 217 ? -15.970 -10.483 21.864 1.00 66.94 217 GLY A CA 1
ATOM 1676 C C . GLY A 1 217 ? -16.074 -9.156 22.612 1.00 66.94 217 GLY A C 1
ATOM 1677 O O . GLY A 1 217 ? -15.374 -8.994 23.608 1.00 66.94 217 GLY A O 1
ATOM 1678 N N . ASP A 1 218 ? -16.881 -8.198 22.128 1.00 71.12 218 ASP A N 1
ATOM 1679 C CA . ASP A 1 218 ? -16.876 -6.794 22.576 1.00 71.12 218 ASP A CA 1
ATOM 1680 C C . ASP A 1 218 ? -15.444 -6.284 22.826 1.00 71.12 218 ASP A C 1
ATOM 1682 O O . ASP A 1 218 ? -15.150 -5.625 23.824 1.00 71.12 218 ASP A O 1
ATOM 1686 N N . ARG A 1 219 ? -14.500 -6.657 21.952 1.00 78.88 219 ARG A N 1
ATOM 1687 C CA . ARG A 1 219 ? -13.062 -6.444 22.146 1.00 78.88 219 ARG A CA 1
ATOM 1688 C C . ARG A 1 219 ? -12.441 -5.916 20.869 1.00 78.88 219 ARG A C 1
ATOM 1690 O O . ARG A 1 219 ? -12.706 -6.428 19.788 1.00 78.88 219 ARG A O 1
ATOM 1697 N N . LEU A 1 220 ? -11.623 -4.882 21.012 1.00 84.38 220 LEU A N 1
ATOM 1698 C CA . LEU A 1 220 ? -10.719 -4.432 19.971 1.00 84.38 220 LEU A CA 1
ATOM 1699 C C . LEU A 1 220 ? -9.352 -5.059 20.220 1.00 84.38 220 LEU A C 1
ATOM 1701 O O . LEU A 1 220 ? -8.764 -4.925 21.296 1.00 84.38 220 LEU A O 1
ATOM 1705 N N . GLU A 1 221 ? -8.852 -5.722 19.199 1.00 86.00 221 GLU A N 1
ATOM 1706 C CA . GLU A 1 221 ? -7.573 -6.405 19.193 1.00 86.00 221 GLU A CA 1
ATOM 1707 C C . GLU A 1 221 ? -6.640 -5.645 18.262 1.00 86.00 221 GLU A C 1
ATOM 1709 O O . GLU A 1 221 ? -7.043 -5.249 17.172 1.00 86.00 221 GLU A O 1
ATOM 1714 N N . LEU A 1 222 ? -5.403 -5.433 18.682 1.00 86.31 222 LEU A N 1
ATOM 1715 C CA . LEU A 1 222 ? -4.362 -4.814 17.884 1.00 86.31 222 LEU A CA 1
ATOM 1716 C C . LEU A 1 222 ? -3.200 -5.794 17.770 1.00 86.31 222 LEU A C 1
ATOM 1718 O O . LEU A 1 222 ? -2.570 -6.163 18.761 1.00 86.31 222 LEU A O 1
ATOM 1722 N N . THR A 1 223 ? -2.909 -6.198 16.542 1.00 85.12 223 THR A N 1
ATOM 1723 C CA . THR A 1 223 ? -1.782 -7.071 16.230 1.00 85.12 223 THR A CA 1
ATOM 1724 C C . THR A 1 223 ? -0.741 -6.310 15.426 1.00 85.12 223 THR A C 1
ATOM 1726 O O . THR A 1 223 ? -1.054 -5.645 14.432 1.00 85.12 223 THR A O 1
ATOM 1729 N N . GLU A 1 224 ? 0.514 -6.463 15.835 1.00 81.25 224 GLU A N 1
ATOM 1730 C CA . GLU A 1 224 ? 1.692 -6.020 15.103 1.00 81.25 224 GLU A CA 1
ATOM 1731 C C . GLU A 1 224 ? 2.693 -7.173 15.026 1.00 81.25 224 GLU A C 1
ATOM 1733 O O . GLU A 1 224 ? 3.316 -7.513 16.027 1.00 81.25 224 GLU A O 1
ATOM 1738 N N . LYS A 1 225 ? 2.915 -7.728 13.829 1.00 70.94 225 LYS A N 1
ATOM 1739 C CA . LYS A 1 225 ? 3.787 -8.900 13.637 1.00 70.94 225 LYS A CA 1
ATOM 1740 C C . LYS A 1 225 ? 3.406 -10.039 14.604 1.00 70.94 225 LYS A C 1
ATOM 1742 O O . LYS A 1 225 ? 2.400 -10.694 14.364 1.00 70.94 225 LYS A O 1
ATOM 1747 N N . GLU A 1 226 ? 4.184 -10.228 15.673 1.00 57.56 226 GLU A N 1
ATOM 1748 C CA . GLU A 1 226 ? 4.026 -11.247 16.727 1.00 57.56 226 GLU A CA 1
ATOM 1749 C C . GLU A 1 226 ? 3.541 -10.657 18.066 1.00 57.56 226 GLU A C 1
ATOM 1751 O O . GLU A 1 226 ? 3.195 -11.390 18.989 1.00 57.56 226 GLU A O 1
ATOM 1756 N N . SER A 1 227 ? 3.494 -9.328 18.186 1.00 59.72 227 SER A N 1
ATOM 1757 C CA . SER A 1 227 ? 3.018 -8.635 19.380 1.00 59.72 227 SER A CA 1
ATOM 1758 C C . SER A 1 227 ? 1.504 -8.476 19.328 1.00 59.72 227 SER A C 1
ATOM 1760 O O . SER A 1 227 ? 0.940 -7.960 18.357 1.00 59.72 227 SER A O 1
ATOM 1762 N N . TYR A 1 228 ? 0.852 -8.894 20.409 1.00 58.75 228 TYR A N 1
ATOM 1763 C CA . TYR A 1 228 ? -0.594 -8.890 20.545 1.00 58.75 228 TYR A CA 1
ATOM 1764 C C . TYR A 1 228 ? -1.016 -8.017 21.737 1.00 58.75 228 TYR A C 1
ATOM 1766 O O . TYR A 1 228 ? -0.600 -8.239 22.875 1.00 58.75 228 TYR A O 1
ATOM 1774 N N . VAL A 1 229 ? -1.840 -6.999 21.479 1.00 67.06 229 VAL A N 1
ATOM 1775 C CA . VAL A 1 229 ? -2.368 -6.082 22.501 1.00 67.06 229 VAL A CA 1
ATOM 1776 C C . VAL A 1 229 ? -3.868 -5.910 22.301 1.00 67.06 229 VAL A C 1
ATOM 1778 O O . VAL A 1 229 ? -4.377 -6.046 21.194 1.00 67.06 229 VAL A O 1
ATOM 1781 N N . SER A 1 230 ? -4.623 -5.741 23.387 1.00 65.00 230 SER A N 1
ATOM 1782 C CA . SER A 1 230 ? -6.008 -6.189 23.354 1.00 65.00 230 SER A CA 1
ATOM 1783 C C . SER A 1 230 ? -6.880 -5.558 24.425 1.00 65.00 230 SER A C 1
ATOM 1785 O O . SER A 1 230 ? -6.620 -5.683 25.620 1.00 65.00 230 SER A O 1
ATOM 1787 N N . ARG A 1 231 ? -7.982 -4.920 24.043 1.00 66.50 231 ARG A N 1
ATOM 1788 C CA . ARG A 1 231 ? -8.818 -4.136 24.963 1.00 66.50 231 ARG A CA 1
ATOM 1789 C C . ARG A 1 231 ? -10.282 -4.445 24.781 1.00 66.50 231 ARG A C 1
ATOM 1791 O O . ARG A 1 231 ? -10.764 -4.461 23.655 1.00 66.50 231 ARG A O 1
ATOM 1798 N N . LYS A 1 232 ? -11.012 -4.597 25.887 1.00 61.78 232 LYS A N 1
ATOM 1799 C CA . LYS A 1 232 ? -12.476 -4.600 25.843 1.00 61.78 232 LYS A CA 1
ATOM 1800 C C . LYS A 1 232 ? -12.946 -3.299 25.185 1.00 61.78 232 LYS A C 1
ATOM 1802 O O . LYS A 1 232 ? -12.686 -2.212 25.702 1.00 61.78 232 LYS A O 1
ATOM 1807 N N . ALA A 1 233 ? -13.576 -3.406 24.025 1.00 59.50 233 ALA A N 1
ATOM 1808 C CA . ALA A 1 233 ? -14.260 -2.288 23.416 1.00 59.50 233 ALA A CA 1
ATOM 1809 C C . ALA A 1 233 ? -15.435 -1.934 24.330 1.00 59.50 233 ALA A C 1
ATOM 1811 O O . ALA A 1 233 ? -16.156 -2.805 24.816 1.00 59.50 233 ALA A O 1
ATOM 1812 N N . ILE A 1 234 ? -15.603 -0.649 24.620 1.00 56.25 234 ILE A N 1
ATOM 1813 C CA . ILE A 1 234 ? -16.669 -0.171 25.504 1.00 56.25 234 ILE A CA 1
ATOM 1814 C C 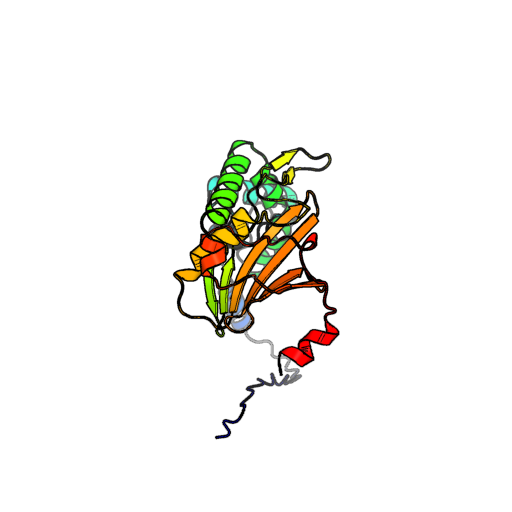. ILE A 1 234 ? -17.970 -0.099 24.680 1.00 56.25 234 ILE A C 1
ATOM 1816 O O . ILE A 1 234 ? -18.502 0.980 24.441 1.00 56.25 234 ILE A O 1
ATOM 1820 N N . GLY A 1 235 ? -18.441 -1.247 24.179 1.00 65.00 235 GLY A N 1
ATOM 1821 C CA . GLY A 1 235 ? -19.686 -1.397 23.419 1.00 65.00 235 GLY A CA 1
ATOM 1822 C C . GLY A 1 235 ? -19.534 -1.959 21.998 1.00 65.00 235 GLY A C 1
ATOM 1823 O O . GLY A 1 235 ? -18.500 -2.522 21.627 1.00 65.00 235 GLY A O 1
ATOM 1824 N N . GLY A 1 236 ? -20.615 -1.811 21.226 1.00 74.38 236 GLY A N 1
ATOM 1825 C CA . GLY A 1 236 ? -20.773 -2.324 19.866 1.00 74.38 236 GLY A CA 1
ATOM 1826 C C . GLY A 1 236 ? -20.024 -1.526 18.793 1.00 74.38 236 GLY A C 1
ATOM 1827 O O . GLY A 1 236 ? -19.441 -0.470 19.051 1.00 74.38 236 GLY A O 1
ATOM 1828 N N . LEU A 1 237 ? -20.092 -2.013 17.549 1.00 81.31 237 LEU A N 1
ATOM 1829 C CA . LEU A 1 237 ? -19.505 -1.353 16.375 1.00 81.31 237 LEU A CA 1
ATOM 1830 C C . LEU A 1 237 ? -20.019 0.092 16.188 1.00 81.31 237 LEU A C 1
ATOM 1832 O O . LEU A 1 237 ? -19.279 0.964 15.737 1.00 81.31 237 LEU A O 1
ATOM 1836 N N . ASP A 1 238 ? -21.247 0.371 16.630 1.00 82.69 238 ASP A N 1
ATOM 1837 C CA . ASP A 1 238 ? -21.877 1.695 16.603 1.00 82.69 238 ASP A CA 1
ATOM 1838 C C . ASP A 1 238 ? -21.102 2.752 17.417 1.00 82.69 238 ASP A C 1
ATOM 1840 O O . ASP A 1 238 ? -21.174 3.952 17.137 1.00 82.69 238 ASP A O 1
ATOM 1844 N N . GLN A 1 239 ? -20.331 2.330 18.426 1.00 83.94 239 GLN A N 1
ATOM 1845 C CA . GLN A 1 239 ? -19.509 3.233 19.237 1.00 83.94 239 GLN A CA 1
ATOM 1846 C C . GLN A 1 239 ? -18.309 3.781 18.461 1.00 83.94 239 GLN A C 1
ATOM 1848 O O . GLN A 1 239 ? -17.885 4.912 18.718 1.00 83.94 239 GLN A O 1
ATOM 1853 N N . PHE A 1 240 ? -17.801 3.025 17.482 1.00 85.44 240 PHE A N 1
ATOM 1854 C CA . PHE A 1 240 ? -16.755 3.495 16.576 1.00 85.44 240 PHE A CA 1
ATOM 1855 C C . PHE A 1 240 ? -17.296 4.615 15.686 1.00 85.44 240 PHE A C 1
ATOM 1857 O O . PHE A 1 240 ? -16.686 5.677 15.613 1.00 85.44 240 PHE A O 1
ATOM 1864 N N . CYS A 1 241 ? -18.495 4.458 15.112 1.00 86.06 241 CYS A N 1
ATOM 1865 C CA . CYS A 1 241 ? -19.146 5.526 14.341 1.00 86.06 241 CYS A CA 1
ATOM 1866 C C . CYS A 1 241 ? -19.387 6.807 15.152 1.00 86.06 241 CYS A C 1
ATOM 1868 O O . CYS A 1 241 ? -19.375 7.904 14.599 1.00 86.06 241 CYS A O 1
ATOM 1870 N N . LYS A 1 242 ? -19.580 6.684 16.471 1.00 86.62 242 LYS A N 1
ATOM 1871 C CA . LYS A 1 242 ? -19.731 7.822 17.394 1.00 86.62 242 LYS A CA 1
ATOM 1872 C C . LYS A 1 242 ? -18.394 8.423 17.849 1.00 86.62 242 LYS A C 1
ATOM 1874 O O . LYS A 1 242 ? -18.410 9.390 18.606 1.00 86.62 242 LYS A O 1
ATOM 1879 N N . GLY A 1 243 ? -17.256 7.848 17.450 1.00 83.06 243 GLY A N 1
ATOM 1880 C CA . GLY A 1 243 ? -15.919 8.310 17.831 1.00 83.06 243 GLY A CA 1
ATOM 1881 C C . GLY A 1 243 ? -15.570 8.097 19.308 1.00 83.06 243 GLY A C 1
ATOM 1882 O O . GLY A 1 243 ? -14.699 8.782 19.834 1.00 83.06 243 GLY A O 1
ATOM 1883 N N . ARG A 1 244 ? -16.266 7.188 20.004 1.00 81.94 244 ARG A N 1
ATOM 1884 C CA . ARG A 1 244 ? -16.162 7.020 21.469 1.00 81.94 244 ARG A CA 1
ATOM 1885 C C . ARG A 1 244 ? -15.134 5.980 21.906 1.00 81.94 244 ARG A C 1
ATOM 1887 O O . ARG A 1 244 ? -14.924 5.794 23.102 1.00 81.94 244 ARG A O 1
ATOM 1894 N N . VAL A 1 245 ? -14.510 5.291 20.956 1.00 80.50 245 VAL A N 1
ATOM 1895 C CA . VAL A 1 245 ? -13.523 4.248 21.233 1.00 80.50 245 VAL A CA 1
ATOM 1896 C C . VAL A 1 245 ? -12.125 4.831 21.055 1.00 80.50 245 VAL A C 1
ATOM 1898 O O . VAL A 1 245 ? -11.769 5.286 19.969 1.00 80.50 245 VAL A O 1
ATOM 1901 N N . ALA A 1 246 ? -11.337 4.817 22.131 1.00 80.25 246 ALA A N 1
ATOM 1902 C CA . ALA A 1 246 ? -9.900 5.065 22.075 1.00 80.25 246 ALA A CA 1
ATOM 1903 C C . ALA A 1 246 ? -9.176 3.760 21.720 1.00 80.25 246 ALA A C 1
ATOM 1905 O O . ALA A 1 246 ? -9.425 2.713 22.329 1.00 80.25 246 ALA A O 1
ATOM 1906 N N . THR A 1 247 ? -8.295 3.823 20.725 1.00 81.50 247 THR A N 1
ATOM 1907 C CA . THR A 1 247 ? -7.755 2.632 20.048 1.00 81.50 247 THR A CA 1
ATOM 1908 C C . THR A 1 247 ? -6.249 2.459 20.209 1.00 81.50 247 THR A C 1
ATOM 1910 O O . THR A 1 247 ? -5.704 1.521 19.635 1.00 81.50 247 THR A O 1
ATOM 1913 N N . HIS A 1 248 ? -5.590 3.345 20.961 1.00 81.06 248 HIS A N 1
ATOM 1914 C CA . HIS A 1 248 ? -4.147 3.289 21.182 1.00 81.06 248 HIS A CA 1
ATOM 1915 C C . HIS A 1 248 ? -3.763 2.149 22.127 1.00 81.06 248 HIS A C 1
ATOM 1917 O O . HIS A 1 248 ? -4.431 1.955 23.145 1.00 81.06 248 HIS A O 1
ATOM 1923 N N . SER A 1 249 ? -2.657 1.450 21.852 1.00 78.00 249 SER A N 1
ATOM 1924 C CA . SER A 1 249 ? -2.173 0.334 22.680 1.00 78.00 249 SER A CA 1
ATOM 1925 C C . SER A 1 249 ? -1.875 0.729 24.129 1.00 78.00 249 SER A C 1
ATOM 1927 O O . SER A 1 249 ? -2.084 -0.085 25.025 1.00 78.00 249 SER A O 1
ATOM 1929 N N . SER A 1 250 ? -1.471 1.983 24.383 1.00 75.38 250 SER A N 1
ATOM 1930 C CA . SER A 1 250 ? -1.256 2.519 25.741 1.00 75.38 250 SER A CA 1
ATOM 1931 C C . SER A 1 250 ? -2.501 2.452 26.621 1.00 75.38 250 SER A C 1
ATOM 1933 O O . SER A 1 250 ? -2.398 2.434 27.843 1.00 75.38 250 SER A O 1
ATOM 1935 N N . ASP A 1 251 ? -3.673 2.413 25.993 1.00 70.75 251 ASP A N 1
ATOM 1936 C CA . ASP A 1 251 ? -4.966 2.401 26.663 1.00 70.75 251 ASP A CA 1
ATOM 1937 C C . ASP A 1 251 ? -5.566 0.979 26.690 1.00 70.75 251 ASP A C 1
ATOM 1939 O O . ASP A 1 251 ? -6.721 0.786 27.083 1.00 70.75 251 ASP A O 1
ATOM 1943 N N . MET A 1 252 ? -4.802 -0.022 26.234 1.00 72.31 252 MET A N 1
ATOM 1944 C CA . MET A 1 252 ? -5.189 -1.425 26.120 1.00 72.31 252 MET A CA 1
ATOM 1945 C C . MET A 1 252 ? -4.467 -2.303 27.151 1.00 72.31 252 MET A C 1
ATOM 1947 O O . MET A 1 252 ? -3.380 -1.984 27.624 1.00 72.31 252 MET A O 1
ATOM 1951 N N . VAL A 1 253 ? -5.055 -3.457 27.480 1.00 63.41 253 VAL A N 1
ATOM 1952 C CA . VAL A 1 253 ? -4.434 -4.432 28.389 1.00 63.41 253 VAL A CA 1
ATOM 1953 C C . VAL A 1 253 ? -3.562 -5.377 27.561 1.00 63.41 253 VAL A C 1
ATOM 1955 O O . VAL A 1 253 ? -4.057 -6.055 26.656 1.00 63.41 253 VAL A O 1
ATOM 1958 N N . SER A 1 254 ? -2.259 -5.446 27.840 1.00 55.06 254 SER A N 1
ATOM 1959 C CA . SER A 1 254 ? -1.406 -6.442 27.186 1.00 55.06 254 SER A CA 1
ATOM 1960 C C . SER A 1 254 ? -1.826 -7.842 27.642 1.00 55.06 254 SER A C 1
ATOM 1962 O O . SER A 1 254 ? -2.022 -8.112 28.825 1.00 55.06 254 SER A O 1
ATOM 1964 N N . THR A 1 255 ? -2.044 -8.740 26.687 1.00 54.19 255 THR A N 1
ATOM 1965 C CA . THR A 1 255 ? -2.269 -10.163 26.967 1.00 54.19 255 THR A CA 1
ATOM 1966 C C . THR A 1 255 ? -1.257 -10.917 26.122 1.00 54.19 255 THR A C 1
ATOM 1968 O O . THR A 1 255 ? -1.183 -10.663 24.923 1.00 54.19 255 THR A O 1
ATOM 1971 N N . SER A 1 256 ? -0.434 -11.772 26.732 1.00 50.56 256 SER A N 1
ATOM 1972 C CA . SER A 1 256 ? 0.558 -12.558 25.992 1.00 50.56 256 SER A CA 1
ATOM 1973 C C . SER A 1 256 ? -0.125 -13.471 24.968 1.00 50.56 256 SER A C 1
ATOM 1975 O O . SER A 1 256 ? -1.260 -13.907 25.176 1.00 50.56 256 SER A O 1
ATOM 1977 N N . ALA A 1 257 ? 0.571 -13.760 23.864 1.00 51.62 257 ALA A N 1
ATOM 1978 C CA . ALA A 1 257 ? 0.071 -14.600 22.774 1.00 51.62 257 ALA A CA 1
ATOM 1979 C C . ALA A 1 257 ? -0.325 -16.021 23.234 1.00 51.62 257 ALA A C 1
ATOM 1981 O O . ALA A 1 257 ? -1.263 -16.596 22.700 1.00 51.62 257 ALA A O 1
ATOM 1982 N N . GLU A 1 258 ? 0.315 -16.557 24.278 1.00 46.66 258 GLU A N 1
ATOM 1983 C CA . GLU A 1 258 ? 0.042 -17.904 24.812 1.00 46.66 258 GLU A CA 1
ATOM 1984 C C . GLU A 1 258 ? -1.370 -18.057 25.400 1.00 46.66 258 GLU A C 1
ATOM 1986 O O . GLU 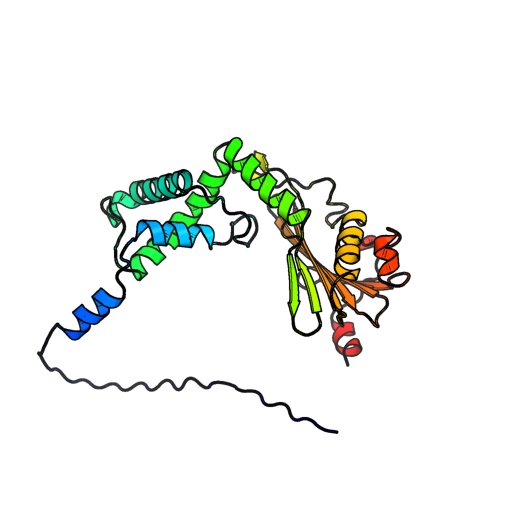A 1 258 ? -1.945 -19.137 25.359 1.00 46.66 258 GLU A O 1
ATOM 1991 N N . ARG A 1 259 ? -1.980 -16.970 25.888 1.00 49.91 259 ARG A N 1
ATOM 1992 C CA . ARG A 1 259 ? -3.335 -17.001 26.464 1.00 49.91 259 ARG A CA 1
ATOM 1993 C C . ARG A 1 259 ? -4.445 -16.951 25.401 1.00 49.91 259 ARG A C 1
ATOM 1995 O O . ARG A 1 259 ? -5.622 -16.960 25.748 1.00 49.91 259 ARG A O 1
ATOM 2002 N N . TRP A 1 260 ? -4.086 -16.837 24.118 1.00 46.19 260 TRP A N 1
ATOM 2003 C CA . TRP A 1 260 ? -5.037 -16.656 23.016 1.00 46.19 260 TRP A CA 1
ATOM 2004 C C . TRP A 1 260 ? -5.558 -17.937 22.401 1.00 46.19 260 TRP A C 1
ATOM 2006 O O . TRP A 1 260 ? -6.740 -17.996 22.070 1.00 46.19 260 TRP A O 1
ATOM 2016 N N . GLU A 1 261 ? -4.715 -18.957 22.267 1.00 48.94 261 GLU A N 1
ATOM 2017 C CA . GLU A 1 261 ? -5.156 -20.250 21.734 1.00 48.94 261 GLU A CA 1
ATOM 2018 C C . GLU A 1 261 ? -6.190 -20.913 22.656 1.00 48.94 261 GLU A C 1
ATOM 2020 O O . GLU A 1 261 ? -7.085 -21.600 22.173 1.00 48.94 261 GLU A O 1
ATOM 2025 N N . GLU A 1 262 ? -6.151 -20.612 23.958 1.00 47.19 262 GLU A N 1
ATOM 2026 C CA . GLU A 1 262 ? -7.158 -21.046 24.937 1.00 47.19 262 GLU A CA 1
ATOM 2027 C C . GLU A 1 262 ? -8.509 -20.319 24.806 1.00 47.19 262 GLU A C 1
ATOM 2029 O O . GLU A 1 262 ? -9.525 -20.857 25.230 1.00 47.19 262 GLU A O 1
ATOM 2034 N N . LEU A 1 263 ? -8.548 -19.105 24.239 1.00 45.06 263 LEU A N 1
ATOM 2035 C CA . LEU A 1 263 ? -9.778 -18.305 24.091 1.00 45.06 263 LEU A CA 1
ATOM 2036 C C . LEU A 1 263 ? -10.472 -18.494 22.734 1.00 45.06 263 LEU A C 1
ATOM 2038 O O . LEU A 1 263 ? -11.580 -17.994 22.538 1.00 45.06 263 LEU A O 1
ATOM 2042 N N . LEU A 1 264 ? -9.805 -19.163 21.791 1.00 43.34 264 LEU A N 1
ATOM 2043 C CA . LEU A 1 264 ? -10.335 -19.503 20.467 1.00 43.34 264 LEU A CA 1
ATOM 2044 C C . LEU A 1 264 ? -10.924 -20.926 20.400 1.00 43.34 264 LEU A C 1
ATOM 2046 O O . LEU A 1 264 ? -11.487 -21.284 19.363 1.00 43.34 264 LEU A O 1
ATOM 2050 N N . GLN A 1 265 ? -10.789 -21.714 21.474 1.00 45.69 265 GLN A N 1
ATOM 2051 C CA . GLN A 1 265 ? -11.471 -22.999 21.685 1.00 45.69 265 GLN A CA 1
ATOM 2052 C C . GLN A 1 265 ? -12.842 -22.789 22.336 1.00 45.69 265 GLN A C 1
ATOM 2054 O O . GLN A 1 265 ? -13.771 -23.542 21.966 1.00 45.69 265 GLN A O 1
#

Mean predicted aligned error: 11.83 Å

Sequence (265 aa):
MVYASLSFAALVVLTCAAGCRSGKNGSADADATARADEVADPRAYVRAAYLQHPAPWAGTADYNLDDTALLDEIIDEAMRTRRRQWKGTLPSAKKELDAFIQLSKGMYTTALLATPERRARVETLIRERFAQPKVTTNGGEVVADMGLAAATFENARIGWELRASLHVERNELASAEVNRAFCLLEKAPPASVRVVRVTLPLGKIRRTLTYRYPRHGDRLELTEKESYVSRKAIGGLDQFCKGRVATHSSDMVSTSAERWEELLQ

pLDDT: mean 78.71, std 18.3, range [31.61, 96.69]

Secondary structure (DSSP, 8-state):
--------------------------TTHHHHHHHHTB-S-HHHHHHHHHHHSPPTTTSSGGG----HHHHHHHHHHHHHHTHHHHTTS--SBHHHHHHHHHHHHHHHHHHHTTSHHHHHHHHHHHHHHHHSPEEEEETTEEEEEEEEPS-EEEEETTEEEEEP-TTEETTEE-HHHHHHHHHHHHTSPP-SEEEEEEEEEEBTEEEEEEEEEETTTTEEEEEETTEEEEEE-SS-THHHHTT-----GGGSEE--GGGTTTT--

Foldseek 3Di:
DDDDDDDDDDDDDDDDDDDDDPDPDDPPPVVVVQVVQFAPDLLVVLLVVQLQQQQPQFRGSLLADPDSVLSVVLLQVLCVVPCVPQVRDQDRGNVSSVVSSVSSSVVSNCSCQVDPVSQVSSLVSLVVLLVPFDWDDDDLEIEGESGEDRFHWDQDPPGIFTDFDPLADPNHGFLLSVLVSLVVVVPPPHGQKYKYWYWYRPTPDIWIWIWIDGQPQCKTWIDTDQFTWIARNPDDSVCSPVSNGGRDSVVTDGDHPVVVVVVVD

Solvent-accessible surface area (backbone atoms only — not comparable to full-atom values): 15508 Å² total; per-residue (Å²): 138,89,81,84,87,81,85,84,77,85,80,82,80,84,79,86,78,90,72,94,71,96,66,99,70,76,87,52,66,67,55,55,53,56,58,70,44,47,42,94,52,47,64,62,50,51,48,56,52,54,50,64,37,51,35,91,94,70,73,39,29,88,57,52,79,94,41,69,68,61,49,47,52,49,51,51,50,45,39,60,78,39,33,92,82,46,74,75,51,82,53,46,43,45,74,55,39,52,54,48,50,67,69,38,52,70,52,48,58,53,62,50,57,66,44,73,66,48,38,52,53,38,36,46,43,35,38,51,34,37,74,53,43,52,73,48,76,56,97,52,30,34,35,35,40,23,48,43,54,44,43,49,80,41,87,47,100,82,55,75,35,36,41,70,33,91,60,48,45,97,95,36,69,24,36,69,57,55,16,52,52,49,35,58,54,67,78,46,78,95,43,58,29,40,32,43,35,37,31,40,40,61,48,94,47,77,48,57,41,38,39,37,37,40,68,89,60,43,29,42,33,41,38,41,94,88,50,47,36,40,28,76,38,94,52,61,72,68,36,25,60,68,62,71,52,85,68,52,68,93,81,32,49,78,47,66,67,82,66,46,68,72,72,77,110

Nearest PDB structures (foldseek):
  2qb6-assembly2_B  TM=3.696E-01  e=2.620E-01  Saccharomyces cerevisiae
  6dk7-assembly3_F  TM=1.815E-01  e=5.885E-01  Pseudomonas aeruginosa
  6dk8-assembly1_B  TM=1.773E-01  e=9.345E-01  Pseudomonas aeruginosa
  6dk7-assembly1_B  TM=1.767E-01  e=1.049E+00  Pseudomonas aeruginosa
  1g73-assembly2_B  TM=2.002E-01  e=4.995E+00  Homo sapiens